Protein AF-A0A3A8VZI4-F1 (afdb_monomer_lite)

Radius of gyration: 22.26 Å; chains: 1; bounding box: 67×58×59 Å

pLDDT: mean 72.19, std 26.65, range [23.92, 98.44]

Sequence (299 aa):
MAVMSFDELNTLSTADDRKKAGRKKIPIHNYFEDMRISEENKEKRVRLANLLLADMLFFFALSKRIPDKKYLAETLERRYIESVKSITEPDKKMQWYIKKVSRNIVDATQNHHQDNYYTSIDRATSVAENEANTILNSDEYSAAVKNGCTKKKWVSYQDERVRIDHADVDGTVLAINQPFYVGKYMMMYPKDDSLGAGLEEIVNCRCSVEYLHEAIENPKRNENSEVQEETGKDEIGFVDVTEEYLAQADGKQGSVIELQEYEFGGNVYKVDDVHVKQRHDDRELEIAALLKNKLGVDV

Foldseek 3Di:
DDADDLLRCVLVQAPDVVPNPDDDDDPQLRLLVLFPDDPLLSVQLSQQLVQQLVLLLLLLLVVVPDVPLVVSLVSSLVSNCLSVVLRDHADPVRSVVSSVVSSVLSCQLNVPVVDPCSNDSVVSSQCSNLSSQQRSLVVVLVVLVVVQQQKKFKAASPDPSQDPLSVVRHRPMDTQPAFGCRPPFTASWALRCPRPDGSNRRRSGSIHMDTHHDDPDDDDDDDDDDDDDDDDDDDDDDDDPPPPVVVPPPDDDDDDDDWDWDDDPNDIDTDDDSDDDDDDDPVSVVSQVVVCVVVVHHD

Structure (mmCIF, N/CA/C/O backbone):
data_AF-A0A3A8VZI4-F1
#
_entry.id   AF-A0A3A8VZI4-F1
#
loop_
_atom_site.group_PDB
_atom_site.id
_atom_site.type_symbol
_atom_site.label_atom_id
_atom_site.label_alt_id
_atom_site.label_comp_id
_atom_site.label_asym_id
_atom_site.label_entity_id
_atom_site.label_seq_id
_atom_site.pdbx_PDB_ins_code
_atom_site.Cartn_x
_atom_site.Cartn_y
_atom_site.Cartn_z
_atom_site.occupancy
_atom_site.B_iso_or_equiv
_atom_site.auth_seq_id
_atom_site.auth_comp_id
_atom_site.auth_asym_id
_atom_site.auth_atom_id
_atom_site.pdbx_PDB_model_num
ATOM 1 N N . MET A 1 1 ? 7.056 -25.055 3.553 1.00 36.78 1 MET A N 1
ATOM 2 C CA . MET A 1 1 ? 6.547 -24.493 2.282 1.00 36.78 1 MET A CA 1
ATOM 3 C C . MET A 1 1 ? 7.404 -23.288 1.932 1.00 36.78 1 MET A C 1
ATOM 5 O O . MET A 1 1 ? 7.951 -22.696 2.857 1.00 36.78 1 MET A O 1
ATOM 9 N N . ALA A 1 2 ? 7.570 -22.961 0.651 1.00 43.66 2 ALA A N 1
ATOM 10 C CA . ALA A 1 2 ? 8.163 -21.680 0.266 1.00 43.66 2 ALA A CA 1
ATOM 11 C C . ALA A 1 2 ? 7.151 -20.554 0.537 1.00 43.66 2 ALA A C 1
ATOM 13 O O . ALA A 1 2 ? 5.950 -20.776 0.388 1.00 43.66 2 ALA A O 1
ATOM 14 N N . VAL A 1 3 ? 7.625 -19.378 0.950 1.00 54.91 3 VAL A N 1
ATOM 15 C CA . VAL A 1 3 ? 6.790 -18.169 1.017 1.00 54.91 3 VAL A CA 1
ATOM 16 C C . VAL A 1 3 ? 6.740 -17.578 -0.386 1.00 54.91 3 VAL A C 1
ATOM 18 O O . VAL A 1 3 ? 7.789 -17.386 -0.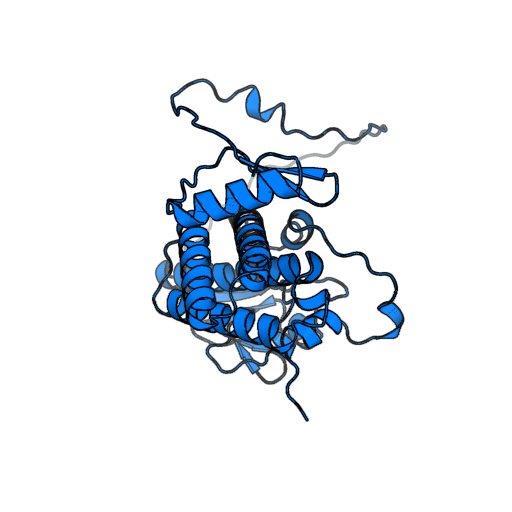998 1.00 54.91 3 VAL A O 1
ATOM 21 N N . MET A 1 4 ? 5.536 -17.329 -0.893 1.00 70.06 4 MET A N 1
ATOM 22 C CA . MET A 1 4 ? 5.332 -16.812 -2.247 1.00 70.06 4 MET A CA 1
ATOM 23 C C . MET A 1 4 ? 5.587 -15.302 -2.288 1.00 70.06 4 MET A C 1
ATOM 25 O O . MET A 1 4 ? 5.272 -14.580 -1.339 1.00 70.06 4 MET A O 1
ATOM 29 N N . SER A 1 5 ? 6.169 -14.820 -3.381 1.00 81.19 5 SER A N 1
ATOM 30 C CA . SER A 1 5 ? 6.422 -13.396 -3.599 1.00 81.19 5 SER A CA 1
ATOM 31 C C . SER A 1 5 ? 5.141 -12.613 -3.910 1.00 81.19 5 SER A C 1
ATOM 33 O O . SER A 1 5 ? 4.110 -13.174 -4.276 1.00 81.19 5 SER A O 1
ATOM 35 N N . PHE A 1 6 ? 5.222 -11.283 -3.807 1.00 84.62 6 PHE A N 1
ATOM 36 C CA . PHE A 1 6 ? 4.153 -10.357 -4.202 1.00 84.62 6 PHE A CA 1
ATOM 37 C C . PHE A 1 6 ? 3.668 -10.599 -5.644 1.00 84.62 6 PHE A C 1
ATOM 39 O O . PHE A 1 6 ? 2.467 -10.633 -5.902 1.00 84.62 6 PHE A O 1
ATOM 46 N N . ASP A 1 7 ? 4.601 -10.816 -6.573 1.00 83.12 7 ASP A N 1
ATOM 47 C CA . ASP A 1 7 ? 4.319 -11.009 -7.998 1.00 83.12 7 ASP A CA 1
ATOM 48 C C . ASP A 1 7 ? 3.712 -12.393 -8.300 1.00 83.12 7 ASP A C 1
ATOM 50 O O . ASP A 1 7 ? 2.767 -12.506 -9.087 1.00 83.12 7 ASP A O 1
ATOM 54 N N . GLU A 1 8 ? 4.158 -13.445 -7.606 1.00 80.50 8 GLU A N 1
ATOM 55 C CA . GLU A 1 8 ? 3.492 -14.755 -7.644 1.00 80.50 8 GLU A CA 1
ATOM 56 C C . GLU A 1 8 ? 2.071 -14.666 -7.074 1.00 80.50 8 GLU A C 1
ATOM 58 O O . GLU A 1 8 ? 1.123 -15.103 -7.717 1.00 80.50 8 GLU A O 1
ATOM 63 N N . LEU A 1 9 ? 1.881 -14.039 -5.909 1.00 77.44 9 LEU A N 1
ATOM 64 C CA . LEU A 1 9 ? 0.561 -13.906 -5.284 1.00 77.44 9 LEU A CA 1
ATOM 65 C C . LEU A 1 9 ? -0.408 -13.067 -6.128 1.00 77.44 9 LEU A C 1
ATOM 67 O O . LEU A 1 9 ? -1.581 -13.422 -6.226 1.00 77.44 9 LEU A O 1
ATOM 71 N N . ASN A 1 10 ? 0.067 -12.022 -6.811 1.00 72.19 10 ASN A N 1
ATOM 72 C CA . ASN A 1 10 ? -0.741 -11.281 -7.783 1.00 72.19 10 ASN A CA 1
ATOM 73 C C . ASN A 1 10 ? -1.174 -12.154 -8.963 1.00 72.19 10 ASN A C 1
ATOM 75 O O . ASN A 1 10 ? -2.346 -12.155 -9.337 1.00 72.19 10 ASN A O 1
ATOM 79 N N . THR A 1 11 ? -0.255 -12.945 -9.518 1.00 64.31 11 THR A N 1
ATOM 80 C CA . THR A 1 11 ? -0.555 -13.862 -10.628 1.00 64.31 11 THR A CA 1
ATOM 81 C C . THR A 1 11 ? -1.282 -15.147 -10.196 1.00 64.31 11 THR A C 1
ATOM 83 O O . THR A 1 11 ? -1.660 -15.945 -11.058 1.00 64.31 11 THR A O 1
ATOM 86 N N . LEU A 1 12 ? -1.541 -15.346 -8.897 1.00 51.78 12 LEU A N 1
ATOM 87 C CA . LEU A 1 12 ? -2.218 -16.513 -8.299 1.00 51.78 12 LEU A CA 1
ATOM 88 C C . LEU A 1 12 ? -3.439 -16.143 -7.428 1.00 51.78 12 LEU A C 1
ATOM 90 O O . LEU A 1 12 ? -3.941 -16.973 -6.675 1.00 51.78 12 LEU A O 1
ATOM 94 N N . SER A 1 13 ? -3.940 -14.909 -7.523 1.00 42.78 13 SER A N 1
ATOM 95 C CA . SER A 1 13 ? -4.939 -14.337 -6.606 1.00 42.78 13 SER A CA 1
ATOM 96 C C . SER A 1 13 ? -6.386 -14.861 -6.779 1.00 42.78 13 SER A C 1
ATOM 98 O O . SER A 1 13 ? -7.300 -14.078 -7.039 1.00 42.78 13 SER A O 1
ATOM 100 N N . THR A 1 14 ? -6.629 -16.170 -6.647 1.00 42.22 14 THR A N 1
ATOM 101 C CA . THR A 1 14 ? -7.884 -16.791 -6.140 1.00 42.22 14 THR A CA 1
ATOM 102 C C . THR A 1 14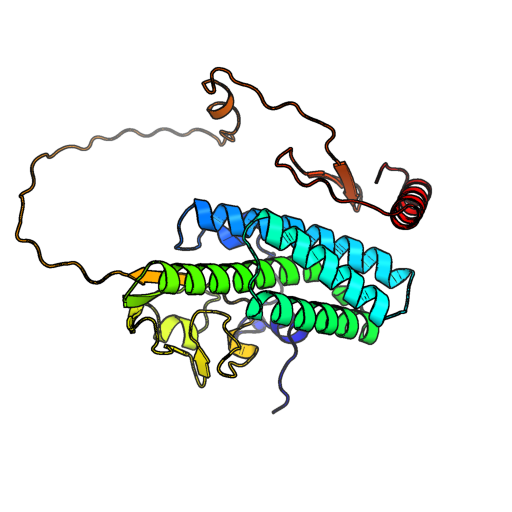 ? -7.715 -18.312 -5.997 1.00 42.22 14 THR A C 1
ATOM 104 O O . THR A 1 14 ? -7.006 -18.933 -6.780 1.00 42.22 14 THR A O 1
ATOM 107 N N . ALA A 1 15 ? -8.410 -18.935 -5.039 1.00 39.81 15 ALA A N 1
ATOM 108 C CA . ALA A 1 15 ? -8.248 -20.352 -4.667 1.00 39.81 15 ALA A CA 1
ATOM 109 C C . ALA A 1 15 ? -8.834 -21.399 -5.658 1.00 39.81 15 ALA A C 1
ATOM 111 O O . ALA A 1 15 ? -9.152 -22.517 -5.259 1.00 39.81 15 ALA A O 1
ATOM 112 N N . ASP A 1 16 ? -9.010 -21.051 -6.937 1.00 38.84 16 ASP A N 1
ATOM 113 C CA . ASP A 1 16 ? -9.533 -21.944 -7.985 1.00 38.84 16 ASP A CA 1
ATOM 114 C C . ASP A 1 16 ? -8.913 -21.597 -9.351 1.00 38.84 16 ASP A C 1
ATOM 116 O O . ASP A 1 16 ? -9.449 -20.787 -10.118 1.00 38.84 16 ASP A O 1
ATOM 120 N N . ASP A 1 17 ? -7.779 -22.235 -9.670 1.00 41.78 17 ASP A N 1
ATOM 121 C CA . ASP A 1 17 ? -7.021 -22.045 -10.920 1.00 41.78 17 ASP A CA 1
ATOM 122 C C . ASP A 1 17 ? -7.876 -22.178 -12.192 1.00 41.78 17 ASP A C 1
ATOM 124 O O . ASP A 1 17 ? -7.548 -21.611 -13.238 1.00 41.78 17 ASP A O 1
ATOM 128 N N . ARG A 1 18 ? -9.004 -22.898 -12.126 1.00 40.91 18 ARG A N 1
ATOM 129 C CA . ARG A 1 18 ? -9.881 -23.157 -13.278 1.00 40.91 18 ARG A CA 1
ATOM 130 C C . ARG A 1 18 ? -10.607 -21.902 -13.766 1.00 40.91 18 ARG A C 1
ATOM 132 O O . ARG A 1 18 ? -11.034 -21.869 -14.916 1.00 40.91 18 ARG A O 1
ATOM 139 N N . LYS A 1 19 ? -10.716 -20.860 -12.932 1.00 44.97 19 LYS A N 1
ATOM 140 C CA . LYS A 1 19 ? -11.341 -19.566 -13.278 1.00 44.97 19 LYS A CA 1
ATOM 141 C C . LYS A 1 19 ? -10.336 -18.495 -13.732 1.00 44.97 19 LYS A C 1
ATOM 143 O O . LYS A 1 19 ? -10.726 -17.353 -13.974 1.00 44.97 19 LYS A O 1
ATOM 148 N N . LYS A 1 20 ? -9.048 -18.840 -13.850 1.00 49.81 20 LYS A N 1
ATOM 149 C CA . LYS A 1 20 ? -7.954 -17.903 -14.159 1.00 49.81 20 LYS A CA 1
ATOM 150 C C . LYS A 1 20 ? -8.003 -17.349 -15.588 1.00 49.81 20 LYS A C 1
ATOM 152 O O . LYS A 1 20 ? -7.778 -16.161 -15.802 1.00 49.81 20 LYS A O 1
ATOM 157 N N . ALA A 1 21 ? -8.319 -18.193 -16.568 1.00 36.88 21 ALA A N 1
ATOM 158 C CA . ALA A 1 21 ? -8.242 -17.867 -17.994 1.00 36.88 21 ALA A CA 1
ATOM 159 C C . ALA A 1 21 ? -9.470 -17.083 -18.511 1.00 36.88 21 ALA A C 1
ATOM 161 O O . ALA A 1 21 ? -10.207 -17.571 -19.364 1.00 36.88 21 ALA A O 1
ATOM 162 N N . GLY A 1 22 ? -9.701 -15.865 -18.003 1.00 40.81 22 GLY A N 1
ATOM 163 C CA . GLY A 1 22 ? -10.724 -14.977 -18.577 1.00 40.81 22 GLY A CA 1
ATOM 164 C C . GLY A 1 22 ? -11.206 -13.796 -17.729 1.00 40.81 22 GLY A C 1
ATOM 165 O O . GLY A 1 22 ? -11.844 -12.899 -18.282 1.00 40.81 22 GLY A O 1
ATOM 166 N N . ARG A 1 23 ? -10.919 -13.739 -16.419 1.00 52.59 23 ARG A N 1
ATOM 167 C CA . ARG A 1 23 ? -11.288 -12.562 -15.610 1.00 52.59 23 ARG A CA 1
ATOM 168 C C . ARG A 1 23 ? -10.467 -11.346 -16.053 1.00 52.59 23 ARG A C 1
ATOM 170 O O . ARG A 1 23 ? -9.275 -11.265 -15.771 1.00 52.59 23 ARG A O 1
ATOM 177 N N . LYS A 1 24 ? -11.122 -10.395 -16.727 1.00 57.12 24 LYS A N 1
ATOM 178 C CA . LYS A 1 24 ? -10.544 -9.080 -17.033 1.00 57.12 24 LYS A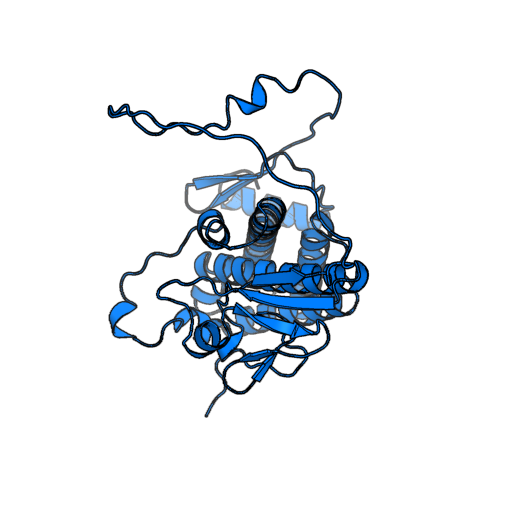 CA 1
ATOM 179 C C . LYS A 1 24 ? -10.113 -8.380 -15.742 1.00 57.12 24 LYS A C 1
ATOM 181 O O . LYS A 1 24 ? -10.746 -8.522 -14.690 1.00 57.12 24 LYS A O 1
ATOM 186 N N . LYS A 1 25 ? -9.049 -7.592 -15.855 1.00 66.31 25 LYS A N 1
ATOM 187 C CA . LYS A 1 25 ? -8.606 -6.680 -14.808 1.00 66.31 25 LYS A CA 1
ATOM 188 C C . LYS A 1 25 ? -9.647 -5.586 -14.558 1.00 66.31 25 LYS A C 1
ATOM 190 O O . LYS A 1 25 ? -10.358 -5.184 -15.477 1.00 66.31 25 LYS A O 1
ATOM 195 N N . ILE A 1 26 ? -9.736 -5.143 -13.308 1.00 66.88 26 ILE A N 1
ATOM 196 C CA . ILE A 1 26 ? -10.604 -4.040 -12.891 1.00 66.88 26 ILE A CA 1
ATOM 197 C C . ILE A 1 26 ? -9.836 -2.723 -13.139 1.00 66.88 26 ILE A C 1
ATOM 199 O O . ILE A 1 26 ? -8.661 -2.670 -12.786 1.00 66.88 26 ILE A O 1
ATOM 203 N N . PRO A 1 27 ? -10.431 -1.682 -13.753 1.00 73.19 27 PRO A N 1
ATOM 204 C CA . PRO A 1 27 ? -9.821 -0.348 -13.816 1.00 73.19 27 PRO A CA 1
ATOM 205 C C . PRO A 1 27 ? -9.602 0.251 -12.417 1.00 73.19 27 PRO A C 1
ATOM 207 O O . PRO A 1 27 ? -10.415 -0.002 -11.533 1.00 73.19 27 PRO A O 1
ATOM 210 N N . ILE A 1 28 ? -8.577 1.100 -12.230 1.00 73.62 28 ILE A N 1
ATOM 211 C CA . ILE A 1 28 ? -8.250 1.727 -10.926 1.00 73.62 28 ILE A CA 1
ATOM 212 C C . ILE A 1 28 ? -9.487 2.325 -10.242 1.00 73.62 28 ILE A C 1
ATOM 214 O O . ILE A 1 28 ? -9.703 2.074 -9.062 1.00 73.62 28 ILE A O 1
ATOM 218 N N . HIS A 1 29 ? -10.314 3.069 -10.983 1.00 72.12 29 HIS A N 1
ATOM 219 C CA . HIS A 1 29 ? -11.560 3.650 -10.475 1.00 72.12 29 HIS A CA 1
ATOM 220 C C . HIS A 1 29 ? -12.447 2.579 -9.816 1.00 72.12 29 HIS A C 1
ATOM 222 O O . HIS A 1 29 ? -12.670 2.583 -8.609 1.00 72.12 29 HIS A O 1
ATOM 228 N N . ASN A 1 30 ? -12.857 1.579 -10.596 1.00 71.81 30 ASN A N 1
ATOM 229 C CA . ASN A 1 30 ? -13.734 0.489 -10.172 1.00 71.81 30 ASN A CA 1
ATOM 230 C C . ASN A 1 30 ? -13.096 -0.452 -9.126 1.00 71.81 30 ASN A C 1
ATOM 232 O O . ASN A 1 30 ? -13.807 -1.243 -8.520 1.00 71.81 30 ASN A O 1
ATOM 236 N N . TYR A 1 31 ? -11.775 -0.415 -8.919 1.00 80.88 31 TYR A N 1
ATOM 237 C CA . TYR A 1 31 ? -11.107 -1.157 -7.840 1.00 80.88 31 TYR A CA 1
ATOM 238 C C . TYR A 1 31 ? -11.369 -0.516 -6.464 1.00 80.88 31 TYR A C 1
ATOM 240 O O . TYR A 1 31 ? -11.382 -1.220 -5.451 1.00 80.88 31 TYR A O 1
ATOM 248 N N . PHE A 1 32 ? -11.585 0.804 -6.435 1.00 84.50 32 PHE A N 1
ATOM 249 C CA . PHE A 1 32 ? -11.865 1.583 -5.227 1.00 84.50 32 PHE A CA 1
ATOM 250 C C . PHE A 1 32 ? -13.342 1.984 -5.082 1.00 84.50 32 PHE A C 1
ATOM 252 O O . PHE A 1 32 ? -13.776 2.215 -3.958 1.00 84.50 32 PHE A O 1
ATOM 259 N N . GLU A 1 33 ? -14.114 2.020 -6.172 1.00 79.25 33 GLU A N 1
ATOM 260 C CA . GLU A 1 33 ? -15.515 2.466 -6.181 1.00 79.25 33 GLU A CA 1
ATOM 261 C C . GLU A 1 33 ? -16.413 1.701 -5.195 1.00 79.25 33 GLU A C 1
ATOM 263 O O . GLU A 1 33 ? -17.060 2.314 -4.349 1.00 79.25 33 GLU A O 1
ATOM 268 N N . ASP A 1 34 ? -16.403 0.362 -5.222 1.00 81.69 34 ASP A N 1
ATOM 269 C CA . ASP A 1 34 ? -17.247 -0.434 -4.314 1.00 81.69 34 ASP A CA 1
ATOM 270 C C . ASP A 1 34 ? -16.702 -0.496 -2.866 1.00 81.69 34 ASP A C 1
ATOM 272 O O . ASP A 1 34 ? -17.263 -1.202 -2.018 1.00 81.69 34 ASP A O 1
ATOM 276 N N . MET A 1 35 ? -15.584 0.179 -2.548 1.00 89.56 35 MET A N 1
ATOM 277 C CA . MET A 1 35 ? -15.037 0.144 -1.191 1.00 89.56 35 MET A CA 1
ATOM 278 C C . MET A 1 35 ? -15.955 0.869 -0.208 1.00 89.56 35 MET A C 1
ATOM 280 O O . MET A 1 35 ? -16.317 2.030 -0.376 1.00 89.56 35 MET A O 1
ATOM 284 N N . ARG A 1 36 ? -16.250 0.186 0.900 1.00 90.19 36 ARG A N 1
ATOM 285 C CA . ARG A 1 36 ? -17.026 0.722 2.023 1.00 90.19 36 ARG A CA 1
ATOM 286 C C . ARG A 1 36 ? -16.137 1.613 2.895 1.00 90.19 36 ARG A C 1
ATOM 288 O O . ARG A 1 36 ? -15.610 1.184 3.923 1.00 90.19 36 ARG A O 1
ATOM 295 N N . ILE A 1 37 ? -15.934 2.829 2.403 1.00 91.12 37 ILE A N 1
ATOM 296 C CA . ILE A 1 37 ? -15.206 3.966 2.987 1.00 91.12 37 ILE A CA 1
ATOM 297 C C . ILE A 1 37 ? -15.933 5.263 2.581 1.00 91.12 37 ILE A C 1
ATOM 299 O O . ILE A 1 37 ? -16.905 5.207 1.832 1.00 91.12 37 ILE A O 1
ATOM 303 N N . SER A 1 38 ? -15.494 6.428 3.063 1.00 88.19 38 SER A N 1
ATOM 304 C CA . SER A 1 38 ? -16.007 7.713 2.566 1.00 88.19 38 SER A CA 1
ATOM 305 C C . SER A 1 38 ? -15.552 7.991 1.129 1.00 88.19 38 SER A C 1
ATOM 307 O O . SER A 1 38 ? -14.453 7.592 0.740 1.00 88.19 38 SER A O 1
ATOM 309 N N . GLU A 1 39 ? -16.354 8.746 0.373 1.00 84.00 39 GLU A N 1
ATOM 310 C CA . GLU A 1 39 ? -16.014 9.192 -0.990 1.00 84.00 39 GLU A CA 1
ATOM 311 C C . GLU A 1 39 ? -14.671 9.943 -1.025 1.00 84.00 39 GLU A C 1
ATOM 313 O O . GLU A 1 39 ? -13.797 9.597 -1.812 1.00 84.00 39 GLU A O 1
ATOM 318 N N . GLU A 1 40 ? -14.430 10.848 -0.067 1.00 84.31 40 GLU A N 1
ATOM 319 C CA . GLU A 1 40 ? -13.134 11.525 0.126 1.00 84.31 40 GLU A CA 1
ATOM 320 C C . GLU A 1 40 ? -11.965 10.525 0.222 1.00 84.31 40 GLU A C 1
ATOM 322 O O . GLU A 1 40 ? -10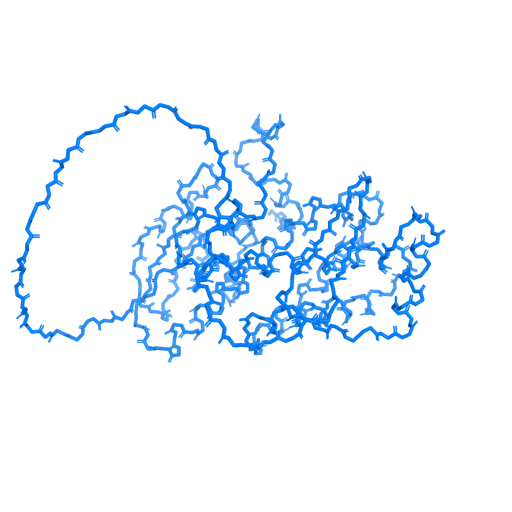.886 10.746 -0.331 1.00 84.31 40 GLU A O 1
ATOM 327 N N . ASN A 1 41 ? -12.157 9.395 0.911 1.00 86.44 41 ASN A N 1
ATOM 328 C CA . ASN A 1 41 ? -11.121 8.376 0.991 1.00 86.44 41 ASN A CA 1
ATOM 329 C C . ASN A 1 41 ? -11.019 7.576 -0.314 1.00 86.44 41 ASN A C 1
ATOM 331 O O . ASN A 1 41 ? -9.884 7.320 -0.709 1.00 86.44 41 ASN A O 1
ATOM 335 N N . LYS A 1 42 ? -12.121 7.252 -1.021 1.00 85.50 42 LYS A N 1
ATOM 336 C CA . LYS A 1 42 ? -12.076 6.647 -2.375 1.00 85.50 42 LYS A CA 1
ATOM 337 C C . LYS A 1 42 ? -11.264 7.513 -3.343 1.00 85.50 42 LYS A C 1
ATOM 339 O O . LYS A 1 42 ? -10.316 7.013 -3.951 1.00 85.50 42 LYS A O 1
ATOM 344 N N . GLU A 1 43 ? -11.581 8.807 -3.426 1.00 82.81 43 GLU A N 1
ATOM 345 C CA . GLU A 1 43 ? -10.898 9.807 -4.258 1.00 82.81 43 GLU A CA 1
ATOM 346 C C . GLU A 1 43 ? -9.388 9.814 -3.994 1.00 82.81 43 GLU A C 1
ATOM 348 O O . GLU A 1 43 ? -8.586 9.718 -4.929 1.00 82.81 43 GLU A O 1
ATOM 353 N N . LYS A 1 44 ? -8.978 9.836 -2.715 1.00 86.38 44 LYS A N 1
ATOM 354 C CA . LYS A 1 44 ? -7.563 9.730 -2.324 1.00 86.38 44 LYS A CA 1
ATOM 355 C C . LYS A 1 44 ? -6.914 8.445 -2.839 1.00 86.38 44 LYS A C 1
ATOM 357 O O . LYS A 1 44 ? -5.770 8.510 -3.289 1.00 86.38 44 LYS A O 1
ATOM 362 N N . ARG A 1 45 ? -7.602 7.292 -2.807 1.00 91.06 45 ARG A N 1
ATOM 363 C CA . ARG A 1 45 ? -7.038 6.017 -3.305 1.00 91.06 45 ARG A CA 1
ATOM 364 C C . ARG A 1 45 ? -6.884 6.026 -4.819 1.00 91.06 45 ARG A C 1
ATOM 366 O O . ARG A 1 45 ? -5.823 5.647 -5.306 1.00 91.06 45 ARG A O 1
ATOM 373 N N . VAL A 1 46 ? -7.894 6.505 -5.548 1.00 82.81 46 VAL A N 1
ATOM 374 C CA . VAL A 1 46 ? -7.861 6.640 -7.014 1.00 82.81 46 VAL A CA 1
ATOM 375 C C . VAL A 1 46 ? -6.742 7.596 -7.441 1.00 82.81 46 VAL A C 1
ATOM 377 O O . VAL A 1 46 ? -5.912 7.233 -8.276 1.00 82.81 46 VAL A O 1
ATOM 380 N N . ARG A 1 47 ? -6.649 8.782 -6.822 1.00 81.62 47 ARG A N 1
ATOM 381 C CA . ARG A 1 47 ? -5.601 9.775 -7.116 1.00 81.62 47 ARG A CA 1
ATOM 382 C C . ARG A 1 47 ? -4.205 9.241 -6.785 1.00 81.62 47 ARG A C 1
ATOM 384 O O . ARG A 1 47 ? -3.312 9.339 -7.624 1.00 81.62 47 ARG A O 1
ATOM 391 N N . LEU A 1 48 ? -4.019 8.616 -5.617 1.00 89.75 48 LEU A N 1
ATOM 392 C CA . LEU A 1 48 ? -2.736 8.019 -5.236 1.00 89.75 48 LEU A CA 1
ATOM 393 C C . LEU A 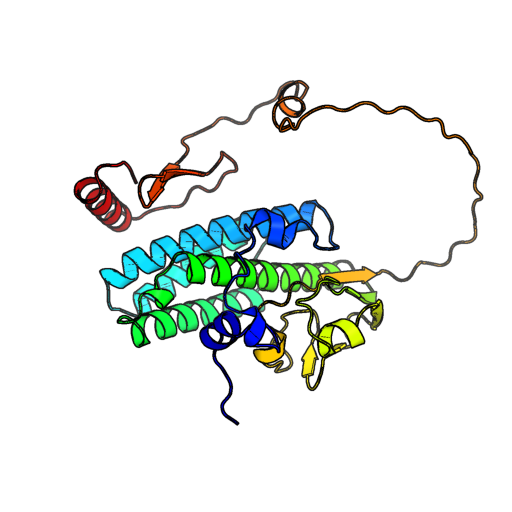1 48 ? -2.348 6.856 -6.162 1.00 89.75 48 LEU A C 1
ATOM 395 O O . LEU A 1 48 ? -1.207 6.796 -6.606 1.00 89.75 48 LEU A O 1
ATOM 399 N N . ALA A 1 49 ? -3.277 5.966 -6.517 1.00 86.81 49 ALA A N 1
ATOM 400 C CA . ALA A 1 49 ? -3.001 4.863 -7.437 1.00 86.81 49 ALA A CA 1
ATOM 401 C C . ALA A 1 49 ? -2.633 5.356 -8.848 1.00 86.81 49 ALA A C 1
ATOM 403 O O . ALA A 1 49 ? -1.719 4.811 -9.459 1.00 86.81 49 ALA A O 1
ATOM 404 N N . ASN A 1 50 ? -3.264 6.418 -9.354 1.00 80.88 50 ASN A N 1
ATOM 405 C CA . ASN A 1 50 ? -2.886 7.004 -10.644 1.00 80.88 50 ASN A CA 1
ATOM 406 C C . ASN A 1 50 ? -1.475 7.631 -10.608 1.00 80.88 50 ASN A C 1
ATOM 408 O O . ASN A 1 50 ? -0.686 7.415 -11.530 1.00 80.88 50 ASN A O 1
ATOM 412 N N . LEU A 1 51 ? -1.111 8.326 -9.523 1.00 84.00 51 LEU A N 1
ATOM 413 C CA . LEU A 1 51 ? 0.245 8.862 -9.328 1.00 84.00 51 LEU A CA 1
ATOM 414 C C . LEU A 1 51 ? 1.298 7.741 -9.224 1.00 84.00 51 LEU A C 1
ATOM 416 O O . LEU A 1 51 ? 2.327 7.784 -9.899 1.00 84.00 51 LEU A O 1
ATOM 420 N N . LEU A 1 52 ? 1.021 6.693 -8.440 1.00 90.69 52 LEU A N 1
ATOM 421 C CA . LEU A 1 52 ? 1.923 5.546 -8.291 1.00 90.69 52 LEU A CA 1
ATOM 422 C C . LEU A 1 52 ? 2.027 4.706 -9.573 1.00 90.69 52 LEU A C 1
ATOM 424 O O . LEU A 1 52 ? 3.092 4.156 -9.849 1.00 90.69 52 LEU A O 1
ATOM 428 N N . LEU A 1 53 ? 0.975 4.641 -10.395 1.00 86.44 53 LEU A N 1
ATOM 429 C CA . LEU A 1 53 ? 1.035 4.040 -11.729 1.00 86.44 53 LEU A CA 1
ATOM 430 C C . LEU A 1 53 ? 2.016 4.808 -12.628 1.00 86.44 53 LEU A C 1
ATOM 432 O O . LEU A 1 53 ? 2.874 4.184 -13.255 1.00 86.44 53 LEU A O 1
ATOM 436 N N . ALA A 1 54 ? 1.944 6.142 -12.654 1.00 77.56 54 ALA A N 1
ATOM 437 C CA . ALA A 1 54 ? 2.882 6.972 -13.411 1.00 77.56 54 ALA A CA 1
ATOM 438 C C . ALA A 1 54 ? 4.334 6.796 -12.918 1.00 77.56 54 ALA A C 1
ATOM 440 O O . ALA A 1 54 ? 5.241 6.588 -13.727 1.00 77.56 54 ALA A O 1
ATOM 441 N N . ASP A 1 55 ? 4.554 6.778 -11.599 1.00 86.06 55 ASP A N 1
ATOM 442 C CA . ASP A 1 55 ? 5.872 6.528 -10.997 1.00 86.06 55 ASP A CA 1
ATOM 443 C C . ASP A 1 55 ? 6.437 5.146 -11.354 1.00 86.06 55 ASP A C 1
ATOM 445 O O . ASP A 1 55 ? 7.628 5.019 -11.655 1.00 86.06 55 ASP A O 1
ATOM 449 N N . MET A 1 56 ? 5.587 4.116 -11.380 1.00 90.12 56 MET A N 1
ATOM 450 C CA . MET A 1 56 ? 5.959 2.757 -11.776 1.00 90.12 56 MET A CA 1
ATOM 451 C C . MET A 1 56 ? 6.313 2.650 -13.264 1.00 90.12 56 MET A C 1
ATOM 453 O O . MET A 1 56 ? 7.294 1.989 -13.611 1.00 90.12 56 MET A O 1
ATOM 457 N N . LEU A 1 57 ? 5.568 3.320 -14.148 1.00 82.75 57 LEU A N 1
ATOM 458 C CA . LEU A 1 57 ? 5.859 3.345 -15.587 1.00 82.75 57 LEU A CA 1
ATOM 459 C C . LEU A 1 57 ? 7.145 4.129 -15.895 1.00 82.75 57 LEU A C 1
ATOM 461 O O . LEU A 1 57 ? 7.985 3.647 -16.660 1.00 82.75 57 LEU A O 1
ATOM 465 N N . PHE A 1 58 ? 7.359 5.274 -15.236 1.00 84.12 58 PHE A N 1
ATOM 466 C CA . PHE A 1 58 ? 8.621 6.019 -15.292 1.00 84.12 58 PHE A CA 1
ATOM 467 C C . PHE A 1 58 ? 9.799 5.154 -14.821 1.00 84.12 58 PHE A C 1
ATOM 469 O O . PHE A 1 58 ? 10.812 5.041 -15.517 1.00 84.12 58 PHE A O 1
ATOM 476 N N . PHE A 1 59 ? 9.652 4.472 -13.680 1.00 90.25 59 PHE A N 1
ATOM 477 C CA . PHE A 1 59 ? 10.658 3.542 -13.172 1.00 90.25 59 PHE A CA 1
ATOM 478 C C . PHE A 1 59 ? 10.968 2.419 -14.179 1.00 90.25 59 PHE A C 1
ATOM 480 O O . PHE A 1 59 ? 12.142 2.166 -14.450 1.00 90.25 59 PHE A O 1
ATOM 487 N N . PHE A 1 60 ? 9.960 1.793 -14.797 1.00 87.38 60 PHE A N 1
ATOM 488 C CA . PHE A 1 60 ? 10.160 0.750 -15.812 1.00 87.38 60 PHE A CA 1
ATOM 489 C C . PHE A 1 60 ? 10.841 1.256 -17.096 1.00 87.38 60 PHE A C 1
ATOM 491 O O . PHE A 1 60 ? 11.569 0.497 -17.744 1.00 87.38 60 PHE A O 1
ATOM 498 N N . ALA A 1 61 ? 10.640 2.520 -17.480 1.00 84.62 61 ALA A N 1
ATOM 499 C CA . ALA A 1 61 ? 11.368 3.144 -18.586 1.00 84.62 61 ALA A CA 1
ATOM 500 C C . ALA A 1 61 ? 12.839 3.422 -18.216 1.00 84.62 61 ALA A C 1
ATOM 502 O O . ALA A 1 61 ? 13.747 3.156 -19.010 1.00 84.62 61 ALA A O 1
ATOM 503 N N . LEU A 1 62 ? 13.082 3.895 -16.990 1.00 84.62 62 LEU A N 1
ATOM 504 C CA . LEU A 1 62 ? 14.408 4.196 -16.447 1.00 84.62 62 LEU A CA 1
ATOM 505 C C . LEU A 1 62 ? 15.251 2.925 -16.239 1.00 84.62 62 LEU A C 1
ATOM 507 O O . LEU A 1 62 ? 16.418 2.873 -16.632 1.00 84.62 62 LEU A O 1
ATOM 511 N N . SER A 1 63 ? 14.650 1.860 -15.700 1.00 86.62 63 SER A N 1
ATOM 512 C CA . SER A 1 63 ? 15.315 0.590 -15.377 1.00 86.62 63 SER A CA 1
ATOM 513 C C . SER A 1 63 ? 15.754 -0.217 -16.604 1.00 86.62 63 SER A C 1
ATOM 515 O O . SER A 1 63 ? 16.557 -1.139 -16.476 1.00 86.62 63 SER A O 1
ATOM 517 N N . LYS A 1 64 ? 15.238 0.123 -17.794 1.00 84.00 64 LYS A N 1
ATOM 518 C CA . LYS A 1 64 ? 15.682 -0.406 -19.098 1.00 84.00 64 LYS A CA 1
ATOM 519 C C . LYS A 1 64 ? 16.919 0.319 -19.648 1.00 84.00 64 LYS A C 1
ATOM 521 O O . LYS A 1 64 ? 17.509 -0.146 -20.619 1.00 84.00 64 LYS A O 1
ATOM 526 N N . ARG A 1 65 ? 17.303 1.456 -19.052 1.00 84.12 65 ARG A N 1
ATOM 527 C CA . ARG A 1 65 ? 18.459 2.286 -19.445 1.00 84.12 65 ARG A CA 1
ATOM 528 C C . ARG A 1 65 ? 19.575 2.294 -18.394 1.00 84.12 65 ARG A C 1
ATOM 530 O O . ARG A 1 65 ? 20.735 2.462 -18.755 1.00 84.12 65 ARG A O 1
ATOM 537 N N . ILE A 1 66 ? 19.239 2.130 -17.112 1.00 81.75 66 ILE A N 1
ATOM 538 C CA . ILE A 1 66 ? 20.168 2.253 -15.980 1.00 81.75 66 ILE A CA 1
ATOM 539 C C . ILE A 1 66 ? 20.099 0.982 -15.111 1.00 81.75 66 ILE A C 1
ATOM 541 O O . ILE A 1 66 ? 19.041 0.721 -14.546 1.00 81.75 66 ILE A O 1
ATOM 545 N N . PRO A 1 67 ? 21.197 0.211 -14.960 1.00 84.06 67 PRO A N 1
ATOM 546 C CA . PRO A 1 67 ? 21.235 -1.006 -14.135 1.00 84.06 67 PRO A CA 1
ATOM 547 C C . PRO A 1 67 ? 21.601 -0.754 -12.657 1.00 84.06 67 PRO A C 1
ATOM 549 O O . PRO A 1 67 ? 21.693 -1.695 -11.869 1.00 84.06 67 PRO A O 1
ATOM 552 N N . ASP A 1 68 ? 21.855 0.498 -12.258 1.00 92.56 68 ASP A N 1
ATOM 553 C CA . ASP A 1 68 ? 22.180 0.847 -10.870 1.00 92.56 68 ASP A CA 1
ATOM 554 C C . ASP A 1 68 ? 20.936 0.726 -9.972 1.00 92.56 68 ASP A C 1
ATOM 556 O O . ASP A 1 68 ? 20.136 1.655 -9.835 1.00 92.56 68 ASP A O 1
ATOM 560 N N . LYS A 1 69 ? 20.804 -0.435 -9.321 1.00 94.69 69 LYS A N 1
ATOM 561 C CA . LYS A 1 69 ? 19.749 -0.732 -8.340 1.00 94.69 69 LYS A CA 1
ATOM 562 C C . LYS A 1 69 ? 19.638 0.307 -7.222 1.00 94.69 69 LYS A C 1
ATOM 564 O O . LYS A 1 69 ? 18.532 0.545 -6.744 1.00 94.69 69 LYS A O 1
ATOM 569 N N . LYS A 1 70 ? 20.743 0.925 -6.788 1.00 95.44 70 LYS A N 1
ATOM 570 C CA . LYS A 1 70 ? 20.714 1.925 -5.715 1.00 95.44 70 LYS A CA 1
ATOM 571 C C . LYS A 1 70 ? 20.076 3.215 -6.227 1.00 95.44 70 LYS A C 1
ATOM 573 O O . LYS A 1 70 ? 19.113 3.680 -5.625 1.00 95.44 70 LYS A O 1
ATOM 578 N N . TYR A 1 71 ? 20.555 3.741 -7.355 1.00 94.69 71 TYR A N 1
ATOM 579 C CA . TYR A 1 71 ? 19.989 4.941 -7.982 1.00 94.69 71 TYR A CA 1
ATOM 580 C C . TYR A 1 71 ? 18.513 4.754 -8.370 1.00 94.69 71 TYR A C 1
ATOM 582 O O . TYR A 1 71 ? 17.697 5.650 -8.146 1.00 94.69 71 TYR A O 1
ATOM 590 N N . LEU A 1 72 ? 18.149 3.577 -8.897 1.00 94.50 72 LEU A N 1
ATOM 591 C CA . LEU A 1 72 ? 16.759 3.221 -9.189 1.00 94.50 72 LEU A CA 1
ATOM 592 C C . LEU A 1 72 ? 15.890 3.229 -7.922 1.00 94.50 72 LEU A C 1
ATOM 594 O O . LEU A 1 72 ? 14.818 3.830 -7.929 1.00 94.50 72 LEU A O 1
ATOM 598 N N . ALA A 1 73 ? 16.351 2.612 -6.828 1.00 97.00 73 ALA A N 1
ATOM 599 C CA . ALA A 1 73 ? 15.598 2.555 -5.575 1.00 97.00 73 ALA A CA 1
ATOM 600 C C . ALA A 1 73 ? 15.464 3.931 -4.911 1.00 97.00 73 ALA A C 1
ATOM 602 O O . ALA A 1 73 ? 14.372 4.276 -4.476 1.00 97.00 73 ALA A O 1
ATOM 603 N N . GLU A 1 74 ? 16.528 4.738 -4.883 1.00 95.88 74 GLU A N 1
ATOM 604 C CA . GLU A 1 74 ? 16.499 6.106 -4.342 1.00 95.88 74 GLU A CA 1
ATOM 605 C C . GLU A 1 74 ? 15.645 7.056 -5.205 1.00 95.88 74 GLU A C 1
ATOM 607 O O . GLU A 1 74 ? 15.074 8.019 -4.694 1.00 95.88 74 GLU A O 1
ATOM 612 N N . THR A 1 75 ? 15.496 6.768 -6.503 1.00 93.31 75 THR A N 1
ATOM 613 C CA . THR A 1 75 ? 14.603 7.513 -7.404 1.00 93.31 75 THR A CA 1
ATOM 614 C C . THR A 1 75 ? 13.141 7.105 -7.247 1.00 93.31 75 THR A C 1
ATOM 616 O O . THR A 1 75 ? 12.289 7.983 -7.125 1.00 93.31 75 THR A O 1
ATOM 619 N N . LEU A 1 76 ? 12.837 5.806 -7.168 1.00 96.94 76 LEU A N 1
ATOM 620 C CA . LEU A 1 76 ? 11.474 5.333 -6.909 1.00 96.94 76 LEU A CA 1
ATOM 621 C C . LEU A 1 76 ? 10.999 5.711 -5.495 1.00 96.94 76 LEU A C 1
ATOM 623 O O . LEU A 1 76 ? 9.859 6.131 -5.338 1.00 96.94 76 LEU A O 1
ATOM 627 N N . GLU A 1 77 ? 11.870 5.636 -4.483 1.00 98.31 77 GLU A N 1
ATOM 628 C CA . GLU A 1 77 ? 11.583 6.095 -3.115 1.00 98.31 77 GLU A CA 1
ATOM 629 C C . GLU A 1 77 ? 11.255 7.595 -3.090 1.00 98.31 77 GLU A C 1
ATOM 631 O O . GLU A 1 77 ? 10.243 7.988 -2.513 1.00 98.31 77 GLU A O 1
ATOM 636 N N . ARG A 1 78 ? 12.067 8.430 -3.763 1.00 97.31 78 ARG A N 1
ATOM 637 C CA . ARG A 1 78 ? 11.824 9.877 -3.893 1.00 97.31 78 ARG A CA 1
ATOM 638 C C . ARG A 1 78 ? 10.455 10.158 -4.512 1.00 97.31 78 ARG A C 1
ATOM 640 O O . ARG A 1 78 ? 9.684 10.919 -3.940 1.00 97.31 78 ARG A O 1
ATOM 647 N N . ARG A 1 79 ? 10.158 9.550 -5.664 1.00 96.94 79 ARG A N 1
ATOM 648 C CA . ARG A 1 79 ? 8.910 9.796 -6.402 1.00 96.94 79 ARG A CA 1
ATOM 649 C C . ARG A 1 79 ? 7.675 9.350 -5.614 1.00 96.94 79 ARG A C 1
ATOM 651 O O . ARG A 1 79 ? 6.786 10.166 -5.400 1.00 96.94 79 ARG A O 1
ATOM 658 N N . TYR A 1 80 ? 7.692 8.131 -5.068 1.00 98.31 80 TYR A N 1
ATOM 659 C CA . TYR A 1 80 ? 6.623 7.599 -4.214 1.00 98.31 80 TYR A CA 1
ATOM 660 C C . TYR A 1 80 ? 6.378 8.529 -3.001 1.00 98.31 80 TYR A C 1
ATOM 662 O O . TYR A 1 80 ? 5.234 8.895 -2.733 1.00 98.31 80 TYR A O 1
ATOM 670 N N . ILE A 1 81 ? 7.425 9.012 -2.316 1.00 97.69 81 ILE A N 1
ATOM 671 C CA . ILE A 1 81 ? 7.266 9.967 -1.201 1.00 97.69 81 ILE A CA 1
ATOM 672 C C . ILE A 1 81 ? 6.579 11.274 -1.640 1.00 97.69 81 ILE A C 1
ATOM 674 O O . ILE A 1 81 ? 5.683 11.734 -0.934 1.00 97.69 81 ILE A O 1
ATOM 678 N N . GLU A 1 82 ? 6.941 11.871 -2.782 1.00 92.88 82 GLU A N 1
ATOM 679 C CA . GLU A 1 82 ? 6.265 13.089 -3.268 1.00 92.88 82 GLU A CA 1
ATOM 680 C C . GLU A 1 82 ? 4.814 12.822 -3.709 1.00 92.88 82 GLU A C 1
ATOM 682 O O . GLU A 1 82 ? 3.924 13.619 -3.409 1.00 92.88 82 GLU A O 1
ATOM 687 N N . SER A 1 83 ? 4.546 11.675 -4.340 1.00 91.81 83 SER A N 1
ATOM 688 C CA . SER A 1 83 ? 3.191 11.243 -4.702 1.00 91.81 83 SER A CA 1
ATOM 689 C C . SER A 1 83 ? 2.299 11.069 -3.465 1.00 91.81 83 SER A C 1
ATOM 691 O O . SER A 1 83 ? 1.165 11.549 -3.462 1.00 91.81 83 SER A O 1
ATOM 693 N N . VAL A 1 84 ? 2.816 10.495 -2.370 1.00 96.06 84 VAL A N 1
ATOM 694 C CA . VAL A 1 84 ? 2.094 10.385 -1.087 1.00 96.06 84 VAL A CA 1
ATOM 695 C C . VAL A 1 84 ? 1.875 11.752 -0.433 1.00 96.06 84 VAL A C 1
ATOM 697 O O . VAL A 1 84 ? 0.751 12.034 -0.023 1.00 96.06 84 VAL A O 1
ATOM 700 N N . LYS A 1 85 ? 2.886 12.634 -0.408 1.00 94.38 85 LYS A N 1
ATOM 701 C CA . LYS A 1 85 ? 2.769 14.009 0.128 1.00 94.38 85 LYS A CA 1
ATOM 702 C C . LYS A 1 85 ? 1.673 14.847 -0.531 1.00 94.38 85 LYS A C 1
ATOM 704 O O . LYS A 1 85 ? 1.159 15.768 0.093 1.00 94.38 85 LYS A O 1
ATOM 709 N N . SER A 1 86 ? 1.306 14.548 -1.779 1.00 87.94 86 SER A N 1
ATOM 710 C CA . SER A 1 86 ? 0.192 15.224 -2.462 1.00 87.94 86 SER A CA 1
ATOM 711 C C . SER A 1 86 ? -1.202 14.852 -1.917 1.00 87.94 86 SER A C 1
ATOM 713 O O . SER A 1 86 ? -2.199 15.455 -2.330 1.00 87.94 86 SER A O 1
ATOM 715 N N . ILE A 1 87 ? -1.263 13.868 -1.004 1.00 87.25 87 ILE A N 1
ATOM 716 C CA . ILE A 1 87 ? -2.472 13.244 -0.446 1.00 87.25 87 ILE A CA 1
ATOM 717 C C . ILE A 1 87 ? -2.489 13.293 1.097 1.00 87.25 87 ILE A C 1
ATOM 719 O O . ILE A 1 87 ? -3.517 13.636 1.676 1.00 87.25 87 ILE A O 1
ATOM 723 N N . THR A 1 88 ? -1.378 12.958 1.767 1.00 90.88 88 THR A N 1
ATOM 724 C CA . THR A 1 88 ? -1.220 12.992 3.240 1.00 90.88 88 THR A CA 1
ATOM 725 C C . THR A 1 88 ? 0.251 13.189 3.647 1.00 90.88 88 THR A C 1
ATOM 727 O O . THR A 1 88 ? 1.156 12.972 2.844 1.00 90.88 88 THR A O 1
ATOM 730 N N . GLU A 1 89 ? 0.518 13.590 4.893 1.00 93.12 89 GLU A N 1
ATOM 731 C CA . GLU A 1 89 ? 1.876 13.808 5.421 1.00 93.12 89 GLU A CA 1
ATOM 732 C C . GLU A 1 89 ? 2.500 12.479 5.908 1.00 93.12 89 GLU A C 1
ATOM 734 O O . GLU A 1 89 ? 2.055 11.928 6.921 1.00 93.12 89 GLU A O 1
ATOM 739 N N . PRO A 1 90 ? 3.537 11.937 5.236 1.00 93.38 90 PRO A N 1
ATOM 740 C CA . PRO A 1 90 ? 4.016 10.586 5.508 1.00 93.38 90 PRO A CA 1
ATOM 741 C C . PRO A 1 90 ? 4.843 10.499 6.797 1.00 93.38 90 PRO A C 1
ATOM 743 O O . PRO A 1 90 ? 5.943 11.048 6.891 1.00 93.38 90 PRO A O 1
ATOM 746 N N . ASP A 1 91 ? 4.365 9.732 7.780 1.00 92.31 91 ASP A N 1
ATOM 747 C CA . ASP A 1 91 ? 5.088 9.504 9.037 1.00 92.31 91 ASP A CA 1
ATOM 748 C C . ASP A 1 91 ? 6.365 8.637 8.877 1.00 92.31 91 ASP A C 1
ATOM 750 O O . ASP A 1 91 ? 6.692 8.121 7.806 1.00 92.31 91 ASP A O 1
ATOM 754 N N . LYS A 1 92 ? 7.121 8.445 9.967 1.00 93.81 92 LYS A N 1
ATOM 755 C CA . LYS A 1 92 ? 8.378 7.669 9.945 1.00 93.81 92 LYS A CA 1
ATOM 756 C C . LYS A 1 92 ? 8.194 6.166 9.665 1.00 93.81 92 LYS A C 1
ATOM 758 O O . LYS A 1 92 ? 9.112 5.569 9.103 1.00 93.81 92 LYS A O 1
ATOM 763 N N . LYS A 1 93 ? 7.061 5.547 10.039 1.00 92.00 93 LYS A N 1
ATOM 764 C CA . LYS A 1 93 ? 6.713 4.158 9.661 1.00 92.00 93 LYS A CA 1
ATOM 765 C C . LYS A 1 93 ? 6.435 4.118 8.159 1.00 92.00 93 LYS A C 1
ATOM 767 O O . LYS A 1 93 ? 6.990 3.267 7.467 1.00 92.00 93 LYS A O 1
ATOM 772 N N . MET A 1 94 ? 5.654 5.072 7.655 1.00 95.19 94 MET A N 1
ATOM 773 C CA . MET A 1 94 ? 5.277 5.180 6.246 1.00 95.19 94 MET A CA 1
ATOM 774 C C . MET A 1 94 ? 6.493 5.417 5.335 1.00 95.19 94 MET A C 1
ATOM 776 O O . MET A 1 94 ? 6.695 4.670 4.381 1.00 95.19 94 MET A O 1
ATOM 780 N N . GLN A 1 95 ? 7.376 6.366 5.669 1.00 96.25 95 GLN A N 1
ATOM 781 C CA . GLN A 1 95 ? 8.623 6.609 4.926 1.00 96.25 95 GLN A CA 1
ATOM 782 C C . GLN A 1 95 ? 9.543 5.374 4.911 1.00 96.25 95 GLN A C 1
ATOM 784 O O . GLN A 1 95 ? 10.136 5.050 3.881 1.00 96.25 95 GLN A O 1
ATOM 789 N N . TRP A 1 96 ? 9.649 4.647 6.031 1.00 95.81 96 TRP A N 1
ATOM 790 C CA . TRP A 1 96 ? 10.428 3.404 6.093 1.00 95.81 96 TRP A CA 1
ATOM 791 C C . TRP A 1 96 ? 9.798 2.274 5.264 1.00 95.81 96 TRP A C 1
ATOM 793 O O . TRP A 1 96 ? 10.523 1.536 4.594 1.00 95.81 96 TRP A O 1
ATOM 803 N N . TYR A 1 97 ? 8.465 2.163 5.261 1.00 95.69 97 TYR A N 1
ATOM 804 C CA . TYR A 1 97 ? 7.717 1.223 4.425 1.00 95.69 97 TYR A CA 1
ATOM 805 C C . TYR A 1 97 ? 7.933 1.513 2.933 1.00 95.69 97 TYR A C 1
ATOM 807 O O . TYR A 1 97 ? 8.357 0.617 2.205 1.00 95.69 97 TYR A O 1
ATOM 815 N N . ILE A 1 98 ? 7.777 2.768 2.495 1.00 97.88 98 ILE A N 1
ATOM 816 C CA . ILE A 1 98 ? 8.043 3.189 1.109 1.00 97.88 98 ILE A CA 1
ATOM 817 C C . ILE A 1 98 ? 9.476 2.802 0.707 1.00 97.88 98 ILE A C 1
ATOM 819 O O . ILE A 1 98 ? 9.686 2.082 -0.266 1.00 97.88 98 ILE A O 1
ATOM 823 N N . LYS A 1 99 ? 10.469 3.151 1.535 1.00 97.62 99 LYS A N 1
ATOM 824 C CA . LYS A 1 99 ? 11.891 2.803 1.351 1.00 97.62 99 LYS A CA 1
ATOM 825 C C . LYS A 1 99 ? 12.176 1.293 1.291 1.00 97.62 99 LYS A C 1
ATOM 827 O O . LYS A 1 99 ? 13.121 0.867 0.620 1.00 97.62 99 LYS A O 1
ATOM 832 N N . LYS A 1 100 ? 11.399 0.469 1.999 1.00 96.06 100 LYS A N 1
ATOM 833 C CA . LYS A 1 100 ? 11.438 -1.004 1.927 1.00 96.06 100 LYS A CA 1
ATOM 834 C C . LYS A 1 100 ? 10.849 -1.490 0.597 1.00 96.06 100 LYS A C 1
ATOM 836 O O . LYS A 1 100 ? 11.490 -2.274 -0.101 1.00 96.06 100 LYS A O 1
ATOM 841 N N . VAL A 1 101 ? 9.670 -1.000 0.222 1.00 96.00 101 VAL A N 1
ATOM 842 C CA . VAL A 1 101 ? 8.942 -1.445 -0.974 1.00 96.00 101 VAL A CA 1
ATOM 843 C C . VAL A 1 101 ? 9.620 -1.004 -2.270 1.00 96.00 101 VAL A C 1
ATOM 845 O O . VAL A 1 101 ? 9.804 -1.841 -3.150 1.00 96.00 101 VAL A O 1
ATOM 848 N N . SER A 1 102 ? 10.094 0.241 -2.383 1.00 98.06 102 SER A N 1
ATOM 849 C CA . SER A 1 102 ? 10.813 0.724 -3.573 1.00 98.06 102 SER A CA 1
ATOM 850 C C . SER A 1 102 ? 12.032 -0.145 -3.906 1.00 98.06 102 SER A C 1
ATOM 852 O O . SER A 1 102 ? 12.287 -0.429 -5.074 1.00 98.06 102 SER A O 1
ATOM 854 N N . ARG A 1 103 ? 12.753 -0.648 -2.893 1.00 97.00 103 ARG A N 1
ATOM 855 C CA . ARG A 1 103 ? 13.847 -1.616 -3.091 1.00 97.00 103 ARG A CA 1
ATOM 856 C C . ARG A 1 103 ? 13.340 -2.972 -3.564 1.00 97.00 103 ARG A C 1
ATOM 858 O O . ARG A 1 103 ? 13.843 -3.470 -4.563 1.00 97.00 103 ARG A O 1
ATOM 865 N N . ASN A 1 104 ? 12.322 -3.530 -2.907 1.00 95.19 104 ASN A N 1
ATOM 866 C CA . ASN A 1 104 ? 11.726 -4.811 -3.300 1.00 95.19 104 ASN A CA 1
ATOM 867 C C . ASN A 1 104 ? 11.223 -4.783 -4.755 1.00 95.19 104 ASN A C 1
ATOM 869 O O . ASN A 1 104 ? 11.461 -5.728 -5.504 1.00 95.19 104 ASN A O 1
ATOM 873 N N . ILE A 1 105 ? 10.587 -3.683 -5.174 1.00 96.00 105 ILE A N 1
ATOM 874 C CA . ILE A 1 105 ? 10.152 -3.451 -6.556 1.00 96.00 105 ILE A CA 1
ATOM 875 C C . ILE A 1 105 ? 11.355 -3.448 -7.503 1.00 96.00 105 ILE A C 1
ATOM 877 O O . ILE A 1 105 ? 11.331 -4.154 -8.514 1.00 96.00 105 ILE A O 1
ATOM 881 N N . VAL A 1 106 ? 12.413 -2.693 -7.190 1.00 96.25 106 VAL A N 1
ATOM 882 C CA . VAL A 1 106 ? 13.626 -2.612 -8.021 1.00 96.25 106 VAL A CA 1
ATOM 883 C C . VAL A 1 106 ? 14.321 -3.965 -8.142 1.00 96.25 106 VAL A C 1
ATOM 885 O O . VAL A 1 106 ? 14.632 -4.385 -9.257 1.00 96.25 106 VAL A O 1
ATOM 888 N N . ASP A 1 107 ? 14.521 -4.673 -7.030 1.00 94.81 107 ASP A N 1
ATOM 889 C CA . ASP A 1 107 ? 15.144 -5.995 -7.015 1.00 94.81 107 ASP A CA 1
ATOM 890 C C . ASP A 1 107 ? 14.319 -7.015 -7.803 1.00 94.81 107 ASP A C 1
ATOM 892 O O . ASP A 1 107 ? 14.869 -7.677 -8.681 1.00 94.81 107 ASP A O 1
ATOM 896 N N . ALA A 1 108 ? 13.004 -7.094 -7.578 1.00 93.31 108 ALA A N 1
ATOM 897 C CA . ALA A 1 108 ? 12.123 -7.982 -8.334 1.00 93.31 108 ALA A CA 1
ATOM 898 C C . ALA A 1 108 ? 12.166 -7.688 -9.845 1.00 93.31 108 ALA A C 1
ATOM 900 O O . ALA A 1 108 ? 12.281 -8.611 -10.648 1.00 93.31 108 ALA A O 1
ATOM 901 N N . THR A 1 109 ? 12.150 -6.409 -10.235 1.00 92.50 109 THR A N 1
ATOM 902 C CA . THR A 1 109 ? 12.164 -5.982 -11.647 1.00 92.50 109 THR A CA 1
ATOM 903 C C . THR A 1 109 ? 13.498 -6.281 -12.335 1.00 92.50 109 THR A C 1
ATOM 905 O O . THR A 1 109 ? 13.523 -6.732 -13.476 1.00 92.50 109 THR A O 1
ATOM 908 N N . GLN A 1 110 ? 14.623 -6.048 -11.654 1.00 91.00 110 GLN A N 1
ATOM 909 C CA . GLN A 1 110 ? 15.962 -6.274 -12.209 1.00 91.00 110 GLN A CA 1
ATOM 910 C C . GLN A 1 110 ? 16.352 -7.761 -12.213 1.00 91.00 110 GLN A C 1
ATOM 912 O O . GLN A 1 110 ? 17.013 -8.221 -13.143 1.00 91.00 110 GLN A O 1
ATOM 917 N N . ASN A 1 111 ? 15.925 -8.536 -11.212 1.00 91.50 111 ASN A N 1
ATOM 918 C CA . ASN A 1 111 ? 16.210 -9.972 -11.148 1.00 91.50 111 ASN A CA 1
ATOM 919 C C . ASN A 1 111 ? 15.445 -10.762 -12.228 1.00 91.50 111 ASN A C 1
ATOM 921 O O . ASN A 1 111 ? 15.953 -11.773 -12.703 1.00 91.50 111 ASN A O 1
ATOM 925 N N . HIS A 1 112 ? 14.284 -10.265 -12.671 1.00 89.81 112 HIS A N 1
ATOM 926 C CA . HIS A 1 112 ? 13.443 -10.884 -13.704 1.00 89.81 112 HIS A CA 1
ATOM 927 C C . HIS A 1 112 ? 13.379 -10.062 -15.004 1.00 89.81 112 HIS A C 1
ATOM 929 O O . HIS A 1 112 ? 12.391 -10.107 -15.728 1.00 89.81 112 HIS A O 1
ATOM 935 N N . HIS A 1 113 ? 14.441 -9.325 -15.343 1.00 80.88 113 HIS A N 1
ATOM 936 C CA . HIS A 1 113 ? 14.495 -8.417 -16.503 1.00 80.88 113 HIS A CA 1
ATOM 937 C C . HIS A 1 113 ? 14.275 -9.075 -17.889 1.00 80.88 113 HIS A C 1
ATOM 939 O O . HIS A 1 113 ? 14.171 -8.361 -18.883 1.00 80.88 113 HIS A O 1
ATOM 945 N N . GLN A 1 114 ? 14.239 -10.411 -17.968 1.00 82.94 114 GLN A N 1
ATOM 946 C CA . GLN A 1 114 ? 13.912 -11.182 -19.179 1.00 82.94 114 GLN A CA 1
ATOM 947 C C . GLN A 1 114 ? 12.406 -11.488 -19.315 1.00 82.94 114 GLN A C 1
ATOM 949 O O . GLN A 1 114 ? 11.965 -11.921 -20.376 1.00 82.94 114 GLN A O 1
ATOM 954 N N . ASP A 1 115 ? 11.615 -11.284 -18.257 1.00 86.50 115 ASP A N 1
ATOM 955 C CA . ASP A 1 115 ? 10.170 -11.498 -18.257 1.00 86.50 115 ASP A CA 1
ATOM 956 C C . ASP A 1 115 ? 9.432 -10.163 -18.449 1.00 86.50 115 ASP A C 1
ATOM 958 O O . ASP A 1 115 ? 9.522 -9.230 -17.645 1.00 86.50 115 ASP A O 1
ATOM 962 N N . ASN A 1 116 ? 8.659 -10.088 -19.534 1.00 84.25 116 ASN A N 1
ATOM 963 C CA . ASN A 1 116 ? 7.875 -8.913 -19.898 1.00 84.25 116 ASN A CA 1
ATOM 964 C C . ASN A 1 116 ? 6.838 -8.528 -18.828 1.00 84.25 116 ASN A C 1
ATOM 966 O O . ASN A 1 116 ? 6.531 -7.340 -18.711 1.00 84.25 116 ASN A O 1
ATOM 970 N N . TYR A 1 117 ? 6.340 -9.474 -18.018 1.00 85.00 117 TYR A N 1
ATOM 971 C CA . TYR A 1 117 ? 5.427 -9.172 -16.909 1.00 85.00 117 TYR A CA 1
ATOM 972 C C . TYR A 1 117 ? 6.035 -8.150 -15.941 1.00 85.00 117 TYR A C 1
ATOM 974 O O . TYR A 1 117 ? 5.358 -7.200 -15.537 1.00 85.00 117 TYR A O 1
ATOM 982 N N . TYR A 1 118 ? 7.333 -8.264 -15.642 1.00 87.44 118 TYR A N 1
ATOM 983 C CA . TYR A 1 118 ? 7.989 -7.435 -14.632 1.00 87.44 118 TYR A CA 1
ATOM 984 C C . TYR A 1 118 ? 8.112 -5.956 -15.007 1.00 87.44 118 TYR A C 1
ATOM 986 O O . TYR A 1 118 ? 8.294 -5.136 -14.109 1.00 87.44 118 TYR A O 1
ATOM 994 N N . THR A 1 119 ? 7.937 -5.601 -16.288 1.00 85.00 119 THR A N 1
ATOM 995 C CA . THR A 1 119 ? 7.838 -4.202 -16.754 1.00 85.00 119 THR A CA 1
ATOM 996 C C . THR A 1 119 ? 6.543 -3.907 -17.524 1.00 85.00 119 THR A C 1
ATOM 998 O O . THR A 1 119 ? 6.492 -2.971 -18.324 1.00 85.00 119 THR A O 1
ATOM 1001 N N . SER A 1 120 ? 5.502 -4.717 -17.309 1.00 80.56 120 SER A N 1
ATOM 1002 C CA . SER A 1 120 ? 4.187 -4.559 -17.938 1.00 80.56 120 SER A CA 1
ATOM 1003 C C . SER A 1 120 ? 3.347 -3.472 -17.261 1.00 80.56 120 SER A C 1
ATOM 1005 O O . SER A 1 120 ? 3.453 -3.262 -16.051 1.00 80.56 120 SER A O 1
ATOM 1007 N N . ILE A 1 121 ? 2.428 -2.849 -18.015 1.00 78.44 121 ILE A N 1
ATOM 1008 C CA . ILE A 1 121 ? 1.340 -2.048 -17.419 1.00 78.44 121 ILE A CA 1
ATOM 1009 C C . ILE A 1 121 ? 0.587 -2.884 -16.383 1.00 78.44 121 ILE A C 1
ATOM 1011 O O . ILE A 1 121 ? 0.214 -2.363 -15.335 1.00 78.44 121 ILE A O 1
ATOM 1015 N N . ASP A 1 122 ? 0.404 -4.185 -16.633 1.00 79.25 122 ASP A N 1
ATOM 1016 C CA . ASP A 1 122 ? -0.423 -4.998 -15.756 1.00 79.25 122 ASP A CA 1
ATOM 1017 C C . ASP A 1 122 ? 0.123 -5.105 -14.335 1.00 79.25 122 ASP A C 1
ATOM 1019 O O . ASP A 1 122 ? -0.613 -4.886 -13.370 1.00 79.25 122 ASP A O 1
ATOM 1023 N N . ARG A 1 123 ? 1.431 -5.326 -14.212 1.00 85.94 123 ARG A N 1
ATOM 1024 C CA . ARG A 1 123 ? 2.129 -5.262 -12.932 1.00 85.94 123 ARG A CA 1
ATOM 1025 C C . ARG A 1 123 ? 2.178 -3.842 -12.364 1.00 85.94 123 ARG A C 1
ATOM 1027 O O . ARG A 1 123 ? 2.025 -3.688 -11.156 1.00 85.94 123 ARG A O 1
ATOM 1034 N N . ALA A 1 124 ? 2.363 -2.814 -13.199 1.00 83.25 124 ALA A N 1
ATOM 1035 C CA . ALA A 1 124 ? 2.418 -1.420 -12.744 1.00 83.25 124 ALA A CA 1
ATOM 1036 C C . ALA A 1 124 ? 1.136 -1.006 -12.000 1.00 83.25 124 ALA A C 1
ATOM 1038 O O . ALA A 1 124 ? 1.221 -0.481 -10.891 1.00 83.25 124 ALA A O 1
ATOM 1039 N N . THR A 1 125 ? -0.044 -1.303 -12.560 1.00 82.06 125 THR A N 1
ATOM 1040 C CA . THR A 1 125 ? -1.321 -0.996 -11.892 1.00 82.06 125 THR A CA 1
ATOM 1041 C C . THR A 1 125 ? -1.499 -1.823 -10.627 1.00 82.06 125 THR A C 1
ATOM 1043 O O . THR A 1 125 ? -1.866 -1.263 -9.608 1.00 82.06 125 THR A O 1
ATOM 1046 N N . SER A 1 126 ? -1.189 -3.124 -10.643 1.00 87.06 126 SER A N 1
ATOM 1047 C CA . SER A 1 126 ? -1.391 -3.963 -9.453 1.00 87.06 126 SER A CA 1
ATOM 1048 C C . SER A 1 126 ? -0.421 -3.643 -8.314 1.00 87.06 126 SER A C 1
ATOM 1050 O O . SER A 1 126 ? -0.782 -3.822 -7.153 1.00 87.06 126 SER A O 1
ATOM 1052 N N . VAL A 1 127 ? 0.767 -3.096 -8.602 1.00 92.75 127 VAL A N 1
ATOM 1053 C CA . VAL A 1 127 ? 1.581 -2.409 -7.586 1.00 92.75 127 VAL A CA 1
ATOM 1054 C C . VAL A 1 127 ? 0.837 -1.176 -7.074 1.00 92.75 127 VAL A C 1
ATOM 1056 O O . VAL A 1 127 ? 0.572 -1.094 -5.880 1.00 92.75 127 VAL A O 1
ATOM 1059 N N . ALA A 1 128 ? 0.447 -0.251 -7.952 1.00 90.31 128 ALA A N 1
ATOM 1060 C CA . ALA A 1 128 ? -0.174 1.016 -7.563 1.00 90.31 128 ALA A CA 1
ATOM 1061 C C . ALA A 1 128 ? -1.488 0.864 -6.762 1.00 90.31 128 ALA A C 1
ATOM 1063 O O . ALA A 1 128 ? -1.665 1.529 -5.745 1.00 90.31 128 ALA A O 1
ATOM 1064 N N . GLU A 1 129 ? -2.370 -0.054 -7.167 1.00 91.06 129 GLU A N 1
ATOM 1065 C CA . GLU A 1 129 ? -3.617 -0.442 -6.487 1.00 91.06 129 GLU A CA 1
ATOM 1066 C C . GLU A 1 129 ? -3.352 -1.002 -5.081 1.00 91.06 129 GLU A C 1
ATOM 1068 O O . GLU A 1 129 ? -4.049 -0.661 -4.122 1.00 91.06 129 GLU A O 1
ATOM 1073 N N . ASN A 1 130 ? -2.331 -1.855 -4.930 1.00 94.25 130 ASN A N 1
ATOM 1074 C CA . ASN A 1 130 ? -1.952 -2.401 -3.627 1.00 94.25 130 ASN A CA 1
ATOM 1075 C C . ASN A 1 130 ? -1.337 -1.324 -2.732 1.00 94.25 130 ASN A C 1
ATOM 1077 O O . ASN A 1 130 ? -1.742 -1.198 -1.579 1.00 94.25 130 ASN A O 1
ATOM 1081 N N . GLU A 1 131 ? -0.389 -0.555 -3.256 1.00 96.94 131 GLU A N 1
ATOM 1082 C CA . GLU A 1 131 ? 0.373 0.438 -2.505 1.00 96.94 131 GLU A CA 1
ATOM 1083 C C . GLU A 1 131 ? -0.492 1.614 -2.050 1.00 96.94 131 GLU A C 1
ATOM 1085 O O . GLU A 1 131 ? -0.472 1.956 -0.867 1.00 96.94 131 GLU A O 1
ATOM 1090 N N . ALA A 1 132 ? -1.348 2.149 -2.928 1.00 96.00 132 ALA A N 1
ATOM 1091 C CA . ALA A 1 132 ? -2.351 3.137 -2.539 1.00 96.00 132 ALA A CA 1
ATOM 1092 C C . ALA A 1 132 ? -3.280 2.592 -1.442 1.00 96.00 132 ALA A C 1
ATOM 1094 O O . ALA A 1 132 ? -3.599 3.315 -0.494 1.00 96.00 132 ALA A O 1
ATOM 1095 N N . ASN A 1 133 ? -3.655 1.302 -1.509 1.00 95.81 133 ASN A N 1
ATOM 1096 C CA . ASN A 1 133 ? -4.485 0.705 -0.468 1.00 95.81 133 ASN A CA 1
ATOM 1097 C C . ASN A 1 133 ? -3.738 0.558 0.874 1.00 95.81 133 ASN A C 1
ATOM 1099 O O . ASN A 1 133 ? -4.321 0.842 1.920 1.00 95.81 133 ASN A O 1
ATOM 1103 N N . THR A 1 134 ? -2.458 0.158 0.865 1.00 96.50 134 THR A N 1
ATOM 1104 C CA . THR A 1 134 ? -1.642 0.008 2.088 1.00 96.50 134 THR A CA 1
ATOM 1105 C C . THR A 1 134 ? -1.375 1.347 2.771 1.00 96.50 134 THR A C 1
ATOM 1107 O O . THR A 1 134 ? -1.563 1.461 3.984 1.00 96.50 134 THR A O 1
ATOM 1110 N N . ILE A 1 135 ? -0.959 2.362 2.005 1.00 97.75 135 ILE A N 1
ATOM 1111 C CA . ILE A 1 135 ? -0.610 3.687 2.532 1.00 97.75 135 ILE A CA 1
ATOM 1112 C C . ILE A 1 135 ? -1.812 4.317 3.231 1.00 97.75 135 ILE A C 1
ATOM 1114 O O . ILE A 1 135 ? -1.712 4.672 4.404 1.00 97.75 135 ILE A O 1
ATOM 1118 N N . LEU A 1 136 ? -2.960 4.392 2.553 1.00 97.19 136 LEU A N 1
ATOM 1119 C CA . LEU A 1 136 ? -4.137 5.063 3.105 1.00 97.19 136 LEU A CA 1
ATOM 1120 C C . LEU A 1 136 ? -4.823 4.246 4.210 1.00 97.19 136 LEU A C 1
ATOM 1122 O O . LEU A 1 136 ? -5.332 4.836 5.153 1.00 97.19 136 LEU A O 1
ATOM 1126 N N . ASN A 1 137 ? -4.743 2.907 4.209 1.00 97.06 137 ASN A N 1
ATOM 1127 C CA . ASN A 1 137 ? -5.167 2.126 5.384 1.00 97.06 137 ASN A CA 1
ATOM 1128 C C . ASN A 1 137 ? -4.302 2.427 6.624 1.00 97.06 137 ASN A C 1
ATOM 1130 O O . ASN A 1 137 ? -4.815 2.451 7.743 1.00 97.06 137 ASN A O 1
ATOM 1134 N N . SER A 1 138 ? -3.000 2.666 6.429 1.00 96.31 138 SER A N 1
ATOM 1135 C CA . SER A 1 138 ? -2.088 3.071 7.503 1.00 96.31 138 SER A CA 1
ATOM 1136 C C . SER A 1 138 ? -2.324 4.510 7.964 1.00 96.31 138 SER A C 1
ATOM 1138 O O . SER A 1 138 ? -2.212 4.785 9.158 1.00 96.31 138 SER A O 1
ATOM 1140 N N . ASP A 1 139 ? -2.646 5.411 7.036 1.00 96.38 139 ASP A N 1
ATOM 1141 C CA . ASP A 1 139 ? -2.977 6.811 7.312 1.00 96.38 139 ASP A CA 1
ATOM 1142 C C . ASP A 1 139 ? -4.286 6.929 8.106 1.00 96.38 139 ASP A C 1
ATOM 1144 O O . ASP A 1 139 ? -4.293 7.509 9.190 1.00 96.38 139 ASP A O 1
ATOM 1148 N N . GLU A 1 140 ? -5.360 6.272 7.649 1.00 96.44 140 GLU A N 1
ATOM 1149 C CA . GLU A 1 140 ? -6.657 6.230 8.337 1.00 96.44 140 GLU A CA 1
ATOM 1150 C C . GLU A 1 140 ? -6.536 5.660 9.760 1.00 96.44 140 GLU A C 1
ATOM 1152 O O . GLU A 1 140 ? -7.142 6.196 10.687 1.00 96.44 140 GLU A O 1
ATOM 1157 N N . TYR A 1 141 ? -5.702 4.633 9.972 1.00 96.56 141 TYR A N 1
ATOM 1158 C CA . TYR A 1 141 ? -5.417 4.118 11.316 1.00 96.56 141 TYR A CA 1
ATOM 1159 C C . TYR A 1 141 ? -4.707 5.153 12.204 1.00 96.56 141 TYR A C 1
ATOM 1161 O O . TYR A 1 141 ? -5.151 5.420 13.325 1.00 96.56 141 TYR A O 1
ATOM 1169 N N . SER A 1 142 ? -3.620 5.761 11.714 1.00 94.94 142 SER A N 1
ATOM 1170 C CA . SER A 1 142 ? -2.878 6.793 12.452 1.00 94.94 142 SER A CA 1
ATOM 1171 C C . SER A 1 142 ? -3.753 8.019 12.756 1.00 94.94 142 SER A C 1
ATOM 1173 O O . SER A 1 142 ? -3.696 8.562 13.864 1.00 94.94 142 SER A O 1
ATOM 1175 N N . ALA A 1 143 ? -4.608 8.423 11.814 1.00 94.31 143 ALA A N 1
ATOM 1176 C CA . ALA A 1 143 ? -5.576 9.499 11.977 1.00 94.31 143 ALA A CA 1
ATOM 1177 C C . ALA A 1 143 ? -6.657 9.150 13.012 1.00 94.31 143 ALA A C 1
ATOM 1179 O O . ALA A 1 143 ? -6.918 9.955 13.902 1.00 94.31 143 ALA A O 1
ATOM 1180 N N . ALA A 1 144 ? -7.237 7.947 12.970 1.00 95.31 144 ALA A N 1
ATOM 1181 C CA . ALA A 1 144 ? -8.247 7.509 13.933 1.00 95.31 144 ALA A CA 1
ATOM 1182 C C . ALA A 1 144 ? -7.714 7.469 15.376 1.00 95.31 144 ALA A C 1
ATOM 1184 O O . ALA A 1 144 ? -8.377 7.958 16.292 1.00 95.31 144 ALA A O 1
ATOM 1185 N N . VAL A 1 145 ? -6.489 6.965 15.580 1.00 94.25 145 VAL A N 1
ATOM 1186 C CA . VAL A 1 145 ? -5.816 6.988 16.892 1.00 94.25 145 VAL A CA 1
ATOM 1187 C C . VAL A 1 145 ? -5.586 8.427 17.368 1.00 94.25 145 VAL A C 1
ATOM 1189 O O . VAL A 1 145 ? -5.875 8.750 18.520 1.00 94.25 145 VAL A O 1
ATOM 1192 N N . LYS A 1 146 ? -5.113 9.316 16.485 1.00 93.25 146 LYS A N 1
ATOM 1193 C CA . LYS A 1 146 ? -4.897 10.743 16.784 1.00 93.25 146 LYS A CA 1
ATOM 1194 C C . LYS A 1 146 ? -6.202 11.491 17.094 1.00 93.25 146 LYS A C 1
ATOM 1196 O O . LYS A 1 146 ? -6.201 12.381 17.940 1.00 93.25 146 LYS A O 1
ATOM 1201 N N . ASN A 1 147 ? -7.300 11.108 16.447 1.00 93.81 147 ASN A N 1
ATOM 1202 C CA . ASN A 1 147 ? -8.631 11.702 16.598 1.00 93.81 147 ASN A CA 1
ATOM 1203 C C . ASN A 1 147 ? -9.448 11.079 17.750 1.00 93.81 147 ASN A C 1
ATOM 1205 O O . ASN A 1 147 ? -10.631 11.385 17.900 1.00 93.81 147 ASN A O 1
ATOM 1209 N N . GLY A 1 148 ? -8.840 10.216 18.572 1.00 93.69 148 GLY A N 1
ATOM 1210 C CA . GLY A 1 148 ? -9.462 9.674 19.782 1.00 93.69 148 GLY A CA 1
ATOM 1211 C C . GLY A 1 148 ? -10.544 8.616 19.545 1.00 93.69 148 GLY A C 1
ATOM 1212 O O . GLY A 1 148 ? -11.344 8.374 20.448 1.00 93.69 148 GLY A O 1
ATOM 1213 N N . CYS A 1 149 ? -10.589 7.979 18.370 1.00 96.06 149 CYS A N 1
ATOM 1214 C CA . CYS A 1 149 ? -11.443 6.810 18.153 1.00 96.06 149 CYS A CA 1
ATOM 1215 C C . CYS A 1 149 ? -11.024 5.699 19.134 1.00 96.06 149 CYS A C 1
ATOM 1217 O O . CYS A 1 149 ? -9.843 5.366 19.217 1.00 96.06 149 CYS A O 1
ATOM 1219 N N . THR A 1 150 ? -11.961 5.117 19.888 1.00 96.25 150 THR A N 1
ATOM 1220 C CA . THR A 1 150 ? -11.645 4.102 20.915 1.00 96.25 150 THR A CA 1
ATOM 1221 C C . THR A 1 150 ? -11.835 2.674 20.412 1.00 96.25 150 THR A C 1
ATOM 1223 O O . THR A 1 150 ? -11.205 1.743 20.921 1.00 96.25 150 THR A O 1
ATOM 1226 N N . LYS A 1 151 ? -12.654 2.494 19.372 1.00 97.25 151 LYS A N 1
ATOM 1227 C CA . LYS A 1 151 ? -12.983 1.210 18.751 1.00 97.25 151 LYS A CA 1
ATOM 1228 C C . LYS A 1 151 ? -12.757 1.253 17.244 1.00 97.25 151 LYS A C 1
ATOM 1230 O O . LYS A 1 151 ? -12.672 2.312 16.623 1.00 97.25 151 LYS A O 1
ATOM 1235 N N . LYS A 1 152 ? -12.650 0.067 16.657 1.00 97.94 152 LYS A N 1
ATOM 1236 C CA . LYS A 1 152 ? -12.516 -0.146 15.218 1.00 97.94 152 LYS A CA 1
ATOM 1237 C C . LYS A 1 152 ? -13.231 -1.427 14.812 1.00 97.94 152 LYS A C 1
ATOM 1239 O O . LYS A 1 152 ? -13.293 -2.373 15.598 1.00 97.94 152 LYS A O 1
ATOM 1244 N N . LYS A 1 153 ? -13.740 -1.462 13.589 1.00 98.25 153 LYS A N 1
ATOM 1245 C CA . LYS A 1 153 ? -14.502 -2.572 13.027 1.00 98.25 153 LYS A CA 1
ATOM 1246 C C . LYS A 1 153 ? -13.915 -2.960 11.677 1.00 98.25 153 LYS A C 1
ATOM 1248 O O . LYS A 1 153 ? -13.701 -2.091 10.836 1.00 98.25 153 LYS A O 1
ATOM 1253 N N . TRP A 1 154 ? -13.626 -4.243 11.476 1.00 98.31 154 TRP A N 1
ATOM 1254 C CA . TRP A 1 154 ? -13.177 -4.724 10.166 1.00 98.31 154 TRP A CA 1
ATOM 1255 C C . TRP A 1 154 ? -14.332 -4.649 9.169 1.00 98.31 154 TRP A C 1
ATOM 1257 O O . TRP A 1 154 ? -15.464 -4.992 9.513 1.00 98.31 154 TRP A O 1
ATOM 1267 N N . VAL A 1 155 ? -14.040 -4.210 7.945 1.00 97.44 155 VAL A N 1
ATOM 1268 C CA . VAL A 1 155 ? -15.017 -4.146 6.856 1.00 97.44 155 VAL A CA 1
ATOM 1269 C C . VAL A 1 155 ? -14.430 -4.850 5.638 1.00 97.44 155 VAL A C 1
ATOM 1271 O O . VAL A 1 155 ? -13.481 -4.374 5.008 1.00 97.44 155 VAL A O 1
ATOM 1274 N N . SER A 1 156 ? -14.965 -6.024 5.312 1.00 95.06 156 SER A N 1
ATOM 1275 C CA . SER A 1 156 ? -14.574 -6.751 4.106 1.00 95.06 156 SER A CA 1
ATOM 1276 C C . SER A 1 156 ? -15.231 -6.151 2.855 1.00 95.06 156 SER A C 1
ATOM 1278 O O . SER A 1 156 ? -16.236 -5.444 2.926 1.00 95.06 156 SER A O 1
ATOM 1280 N N . TYR A 1 157 ? -14.661 -6.445 1.684 1.00 92.31 157 TYR A N 1
ATOM 1281 C CA . TYR A 1 157 ? -15.199 -5.988 0.394 1.00 92.31 157 TYR A CA 1
ATOM 1282 C C . TYR A 1 157 ? -16.462 -6.776 -0.028 1.00 92.31 157 TYR A C 1
ATOM 1284 O O . TYR A 1 157 ? -17.201 -6.341 -0.901 1.00 92.31 157 TYR A O 1
ATOM 1292 N N . GLN A 1 158 ? -16.729 -7.931 0.599 1.00 89.75 158 GLN A N 1
ATOM 1293 C CA . GLN A 1 158 ? -17.884 -8.806 0.339 1.00 89.75 158 GLN A CA 1
ATOM 1294 C C . GLN A 1 158 ? -18.097 -9.237 -1.138 1.00 89.75 158 GLN A C 1
ATOM 1296 O O . GLN A 1 158 ? -19.232 -9.474 -1.546 1.00 89.75 158 GLN A O 1
ATOM 1301 N N . ASP A 1 159 ? -17.024 -9.404 -1.930 1.00 87.88 159 ASP A N 1
ATOM 1302 C CA . ASP A 1 159 ? -17.082 -10.001 -3.282 1.00 87.88 159 ASP A CA 1
ATOM 1303 C C . ASP A 1 159 ? -16.489 -11.423 -3.363 1.00 87.88 159 ASP A C 1
ATOM 1305 O O . ASP A 1 159 ? -15.860 -11.925 -2.430 1.00 87.88 159 ASP A O 1
ATOM 1309 N N . GLU A 1 160 ? -16.643 -12.068 -4.527 1.00 84.88 160 GLU A N 1
ATOM 1310 C CA . GLU A 1 160 ? -16.145 -13.426 -4.818 1.00 84.88 160 GLU A CA 1
ATOM 1311 C C . GLU A 1 160 ? -14.607 -13.594 -4.802 1.00 84.88 160 GLU A C 1
ATOM 1313 O O . GLU A 1 160 ? -14.104 -14.678 -5.111 1.00 84.88 160 GLU A O 1
ATOM 1318 N N . ARG A 1 161 ? -13.847 -12.535 -4.493 1.00 85.81 161 ARG A N 1
ATOM 1319 C CA . ARG A 1 161 ? -12.378 -12.548 -4.397 1.00 85.81 161 ARG A CA 1
ATOM 1320 C C . ARG A 1 161 ? -11.882 -12.339 -2.962 1.00 85.81 161 ARG A C 1
ATOM 1322 O O . ARG A 1 161 ? -10.675 -12.426 -2.734 1.00 85.81 161 ARG A O 1
ATOM 1329 N N . VAL A 1 162 ? -12.766 -12.040 -2.007 1.00 88.56 162 VAL A N 1
ATOM 1330 C CA . VAL A 1 162 ? -12.414 -11.959 -0.582 1.00 88.56 162 VAL A CA 1
ATOM 1331 C C . VAL A 1 162 ? -12.025 -13.352 -0.076 1.00 88.56 162 VAL A C 1
ATOM 1333 O O . VAL A 1 162 ? -12.677 -14.348 -0.386 1.00 88.56 162 VAL A O 1
ATOM 1336 N N . ARG A 1 163 ? -10.929 -13.433 0.687 1.00 91.56 163 ARG A N 1
ATOM 1337 C CA . ARG A 1 163 ? -10.485 -14.678 1.336 1.00 91.56 163 ARG A CA 1
ATOM 1338 C C . ARG A 1 163 ? -11.453 -15.069 2.446 1.00 91.56 163 ARG A C 1
ATOM 1340 O O . ARG A 1 163 ? -11.989 -14.184 3.105 1.00 91.56 163 ARG A O 1
ATOM 1347 N N . ILE A 1 164 ? -11.588 -16.366 2.714 1.00 92.94 164 ILE A N 1
ATOM 1348 C CA . ILE A 1 164 ? -12.382 -16.883 3.843 1.00 92.94 164 ILE A CA 1
ATOM 1349 C C . ILE A 1 164 ? -11.923 -16.203 5.143 1.00 92.94 164 ILE A C 1
ATOM 1351 O O . ILE A 1 164 ? -12.700 -15.506 5.780 1.00 92.94 164 ILE A O 1
ATOM 1355 N N . ASP A 1 165 ? -10.619 -16.223 5.408 1.00 94.56 165 ASP A N 1
ATOM 1356 C CA . ASP A 1 165 ? -9.936 -15.590 6.541 1.00 94.56 165 ASP A CA 1
ATOM 1357 C C . ASP A 1 165 ? -10.210 -14.070 6.687 1.00 94.56 165 ASP A C 1
ATOM 1359 O O . ASP A 1 165 ? -10.116 -13.525 7.786 1.00 94.56 165 ASP A O 1
ATOM 1363 N N . HIS A 1 166 ? -10.567 -13.376 5.594 1.00 96.56 166 HIS A N 1
ATOM 1364 C CA . HIS A 1 166 ? -10.929 -11.948 5.566 1.00 96.56 166 HIS A CA 1
ATOM 1365 C C . HIS A 1 166 ? -12.442 -11.685 5.674 1.00 96.56 166 HIS A C 1
ATOM 1367 O O . HIS A 1 166 ? -12.835 -10.552 5.965 1.00 96.56 166 HIS A O 1
ATOM 1373 N N . ALA A 1 167 ? -13.271 -12.693 5.392 1.00 95.12 167 ALA A N 1
ATOM 1374 C CA . ALA A 1 167 ? -14.723 -12.667 5.548 1.00 95.12 167 ALA A CA 1
ATOM 1375 C C . ALA A 1 167 ? -15.141 -13.134 6.955 1.00 95.12 167 ALA A C 1
ATOM 1377 O O . ALA A 1 167 ? -16.038 -12.545 7.547 1.00 95.12 167 ALA A O 1
ATOM 1378 N N . ASP A 1 168 ? -14.440 -14.116 7.527 1.00 95.81 168 ASP A N 1
ATOM 1379 C CA . ASP A 1 168 ? -14.677 -14.645 8.878 1.00 95.81 168 ASP A CA 1
ATOM 1380 C C . ASP A 1 168 ? -14.450 -13.593 9.981 1.00 95.81 168 ASP A C 1
ATOM 1382 O O . ASP A 1 168 ? -15.065 -13.655 11.045 1.00 95.81 168 ASP A O 1
ATOM 1386 N N . VAL A 1 169 ? -13.584 -12.605 9.726 1.00 96.56 169 VAL A N 1
ATOM 1387 C CA . VAL A 1 169 ? -13.327 -11.461 10.620 1.00 96.56 169 VAL A CA 1
ATOM 1388 C C . VAL A 1 169 ? -14.240 -10.254 10.331 1.00 96.56 169 VAL A C 1
ATOM 1390 O O . VAL A 1 169 ? -14.211 -9.268 11.070 1.00 96.56 169 VAL A O 1
ATOM 1393 N N . ASP A 1 170 ? -15.080 -10.301 9.291 1.00 98.00 170 ASP A N 1
ATOM 1394 C CA . ASP A 1 170 ? -15.906 -9.163 8.869 1.00 98.00 170 ASP A CA 1
ATOM 1395 C C . ASP A 1 170 ? -16.918 -8.723 9.938 1.00 98.00 170 ASP A C 1
ATOM 1397 O O . ASP A 1 170 ? -17.495 -9.529 10.667 1.00 98.00 170 ASP A O 1
ATOM 1401 N N . GLY A 1 171 ? -17.104 -7.411 10.081 1.00 97.44 171 GLY A N 1
ATOM 1402 C CA . GLY A 1 171 ? -17.947 -6.816 11.117 1.00 97.44 171 GLY A CA 1
ATOM 1403 C C . GLY A 1 171 ? -17.425 -6.952 12.555 1.00 97.44 171 GLY A C 1
ATOM 1404 O O . GLY A 1 171 ? -18.031 -6.369 13.456 1.00 97.44 171 GLY A O 1
ATOM 1405 N N . THR A 1 172 ? -16.311 -7.655 12.798 1.00 98.00 172 THR A N 1
ATOM 1406 C CA . THR A 1 172 ? -15.707 -7.784 14.136 1.00 98.00 172 THR A CA 1
ATOM 1407 C C . THR A 1 172 ? -15.314 -6.412 14.674 1.00 98.00 172 THR A C 1
ATOM 1409 O O . THR A 1 172 ? -14.547 -5.697 14.029 1.00 98.00 172 THR A O 1
ATOM 1412 N N . VAL A 1 173 ? -15.795 -6.056 15.871 1.00 98.06 173 VAL A N 1
ATOM 1413 C CA . VAL A 1 173 ? -15.485 -4.785 16.550 1.00 98.06 173 VAL A CA 1
ATOM 1414 C C . VAL A 1 173 ? -14.524 -5.026 17.711 1.00 98.06 173 VAL A C 1
ATOM 1416 O O . VAL A 1 173 ? -14.828 -5.806 18.610 1.00 98.06 173 VAL A O 1
ATOM 1419 N N . LEU A 1 174 ? -13.389 -4.326 17.721 1.00 96.81 174 LEU A N 1
ATOM 1420 C CA . LEU A 1 174 ? -12.354 -4.406 18.758 1.00 96.81 174 LEU A CA 1
ATOM 1421 C C . LEU A 1 174 ? -12.002 -3.011 19.297 1.00 96.81 174 LEU A C 1
ATOM 1423 O O . LEU A 1 174 ? -12.331 -1.991 18.687 1.00 96.81 174 LEU A O 1
ATOM 1427 N N . ALA A 1 175 ? -11.281 -2.957 20.420 1.00 97.31 175 ALA A N 1
ATOM 1428 C CA . ALA A 1 175 ? -10.602 -1.730 20.840 1.00 97.31 175 ALA A CA 1
ATOM 1429 C C . ALA A 1 175 ? -9.555 -1.315 19.786 1.00 97.31 175 ALA A C 1
ATOM 1431 O O . ALA A 1 175 ? -8.931 -2.169 19.151 1.00 97.31 175 ALA A O 1
ATOM 1432 N N . ILE A 1 176 ? -9.332 -0.012 19.588 1.00 97.25 176 ILE A N 1
ATOM 1433 C CA . ILE A 1 176 ? -8.483 0.484 18.489 1.00 97.25 176 ILE A CA 1
ATOM 1434 C C . ILE A 1 176 ? -7.045 -0.069 18.534 1.00 97.25 176 ILE A C 1
ATOM 1436 O O . ILE A 1 176 ? -6.465 -0.400 17.497 1.00 97.25 176 ILE A O 1
ATOM 1440 N N . ASN A 1 177 ? -6.508 -0.257 19.741 1.00 96.00 177 ASN A N 1
ATOM 1441 C CA . ASN A 1 177 ? -5.172 -0.784 20.020 1.00 96.00 177 ASN A CA 1
ATOM 1442 C C . ASN A 1 177 ? -5.088 -2.325 20.061 1.00 96.00 177 ASN A C 1
ATOM 1444 O O . ASN A 1 177 ? -3.991 -2.859 20.210 1.00 96.00 177 ASN A O 1
ATOM 1448 N N . GLN A 1 178 ? -6.203 -3.044 19.920 1.00 97.56 178 GLN A N 1
ATOM 1449 C CA . GLN A 1 178 ? -6.234 -4.506 19.872 1.00 97.56 178 GLN A CA 1
ATOM 1450 C C . GLN A 1 178 ? -6.105 -4.990 18.413 1.00 97.56 178 GLN A C 1
ATOM 1452 O O . GLN A 1 178 ? -6.789 -4.452 17.540 1.00 97.56 178 GLN A O 1
ATOM 1457 N N . PRO A 1 179 ? -5.249 -5.974 18.092 1.00 97.94 179 PRO A N 1
ATOM 1458 C CA . PRO A 1 179 ? -5.155 -6.510 16.736 1.00 97.94 179 PRO A CA 1
ATOM 1459 C C . PRO A 1 179 ? -6.350 -7.402 16.385 1.00 97.94 179 PRO A C 1
ATOM 1461 O O . PRO A 1 179 ? -6.882 -8.114 17.238 1.00 97.94 179 PRO A O 1
ATOM 1464 N N . PHE A 1 180 ? -6.722 -7.400 15.106 1.00 98.44 180 PHE A N 1
ATOM 1465 C CA . PHE A 1 180 ? -7.580 -8.419 14.511 1.00 98.44 180 PHE A CA 1
ATOM 1466 C C . PHE A 1 180 ? -6.787 -9.712 14.313 1.00 98.44 180 PHE A C 1
ATOM 1468 O O . PHE A 1 180 ? -5.606 -9.656 13.963 1.00 98.44 180 PHE A O 1
ATOM 1475 N N . TYR A 1 181 ? -7.446 -10.859 14.484 1.00 97.19 181 TYR A N 1
ATOM 1476 C CA . TYR A 1 181 ? -6.910 -12.157 14.082 1.00 97.19 181 TYR A CA 1
ATOM 1477 C C . TYR A 1 181 ? -7.445 -12.491 12.687 1.00 97.19 181 TYR A C 1
ATOM 1479 O O . TYR A 1 181 ? -8.657 -12.563 12.501 1.00 97.19 181 TYR A O 1
ATOM 1487 N N . VAL A 1 182 ? -6.547 -12.634 11.713 1.00 95.94 182 VAL A N 1
ATOM 1488 C CA . VAL A 1 182 ? -6.873 -12.856 10.296 1.00 95.94 182 VAL A CA 1
ATOM 1489 C C . VAL A 1 182 ? -6.140 -14.117 9.860 1.00 95.94 182 VAL A C 1
ATOM 1491 O O . VAL A 1 182 ? -4.908 -14.134 9.752 1.00 95.94 182 VAL A O 1
ATOM 1494 N N . GLY A 1 183 ? -6.888 -15.208 9.712 1.00 92.38 183 GLY A N 1
ATOM 1495 C CA . GLY A 1 183 ? -6.337 -16.535 9.453 1.00 92.38 183 GLY A CA 1
ATOM 1496 C C . GLY A 1 183 ? -5.428 -17.021 10.577 1.00 92.38 183 GLY A C 1
ATOM 1497 O O . GLY A 1 183 ? -5.887 -17.429 11.640 1.00 92.38 183 GLY A O 1
ATOM 1498 N N . LYS A 1 184 ? -4.112 -16.958 10.344 1.00 93.50 184 LYS A N 1
ATOM 1499 C CA . LYS A 1 184 ? -3.063 -17.284 11.329 1.00 93.50 184 LYS A CA 1
ATOM 1500 C C . LYS A 1 184 ? -2.301 -16.065 11.868 1.00 93.50 184 LYS A C 1
ATOM 1502 O O . LYS A 1 184 ? -1.381 -16.235 12.667 1.00 93.50 184 LYS A O 1
ATOM 1507 N N . TYR A 1 185 ? -2.640 -14.859 11.414 1.00 96.56 185 TYR A N 1
ATOM 1508 C CA . TYR A 1 185 ? -1.881 -13.630 11.645 1.00 96.56 185 TYR A CA 1
ATOM 1509 C C . TYR A 1 185 ? -2.618 -12.626 12.531 1.00 96.56 185 TYR A C 1
ATOM 1511 O O . TYR A 1 185 ? -3.836 -12.667 12.673 1.00 96.56 185 TYR A O 1
ATOM 1519 N N . MET A 1 186 ? -1.856 -11.693 13.102 1.00 96.69 186 MET A N 1
ATOM 1520 C CA . MET A 1 186 ? -2.386 -10.497 13.754 1.00 96.69 186 MET A CA 1
ATOM 1521 C C . MET A 1 186 ? -2.219 -9.295 12.822 1.00 96.69 186 MET A C 1
ATOM 1523 O O . MET A 1 186 ? -1.167 -9.151 12.202 1.00 96.69 186 MET A O 1
ATOM 1527 N N . MET A 1 187 ? -3.226 -8.426 12.740 1.00 97.69 187 MET A N 1
ATOM 1528 C CA . MET A 1 187 ? -3.189 -7.201 11.929 1.00 97.69 187 MET A CA 1
ATOM 1529 C C . MET A 1 187 ? -3.838 -6.040 12.687 1.00 97.69 187 MET A C 1
ATOM 1531 O O . MET A 1 187 ? -4.919 -6.202 13.256 1.00 97.69 187 MET A O 1
ATOM 1535 N N . MET A 1 188 ? -3.237 -4.846 12.685 1.00 97.31 188 MET A N 1
ATOM 1536 C CA . MET A 1 188 ? -3.905 -3.671 13.270 1.00 97.31 188 MET A CA 1
ATOM 1537 C C . MET A 1 188 ? -5.020 -3.117 12.375 1.00 97.31 188 MET A C 1
ATOM 1539 O O . MET A 1 188 ? -5.994 -2.566 12.892 1.00 97.31 188 MET A O 1
ATOM 1543 N N . TYR A 1 189 ? -4.876 -3.292 11.064 1.00 97.38 189 TYR A N 1
ATOM 1544 C CA . TYR A 1 189 ? -5.782 -2.894 9.987 1.00 97.38 189 TYR A CA 1
ATOM 1545 C C . TYR A 1 189 ? -5.445 -3.737 8.738 1.00 97.38 189 TYR A C 1
ATOM 1547 O O . TYR A 1 189 ? -4.360 -4.328 8.679 1.00 97.38 189 TYR A O 1
ATOM 1555 N N . PRO A 1 190 ? -6.324 -3.832 7.726 1.00 97.25 190 PRO A N 1
ATOM 1556 C CA . PRO A 1 190 ? -6.032 -4.584 6.516 1.00 97.25 190 PRO A CA 1
ATOM 1557 C C . PRO A 1 190 ? -4.776 -4.048 5.822 1.00 97.25 190 PRO A C 1
ATOM 1559 O O . PRO A 1 190 ? -4.628 -2.838 5.647 1.00 97.25 190 PRO A O 1
ATOM 1562 N N . LYS A 1 191 ? -3.904 -4.969 5.396 1.00 95.38 191 LYS A N 1
ATOM 1563 C CA . LYS A 1 191 ? -2.562 -4.723 4.824 1.00 95.38 191 LYS A CA 1
ATOM 1564 C C . LYS A 1 191 ? -1.473 -4.251 5.807 1.00 95.38 191 LYS A C 1
ATOM 1566 O O . LYS A 1 191 ? -0.354 -4.015 5.366 1.00 95.38 191 LYS A O 1
ATOM 1571 N N . ASP A 1 192 ? -1.740 -4.171 7.114 1.00 94.81 192 ASP A N 1
ATOM 1572 C CA . ASP A 1 192 ? -0.688 -3.949 8.119 1.00 94.81 192 ASP A CA 1
ATOM 1573 C C . ASP A 1 192 ? 0.286 -5.138 8.194 1.00 94.81 192 ASP A C 1
ATOM 1575 O O . ASP A 1 192 ? -0.115 -6.250 8.535 1.00 94.81 192 ASP A O 1
ATOM 1579 N N . ASP A 1 193 ? 1.574 -4.900 7.931 1.00 92.00 193 ASP A N 1
ATOM 1580 C CA . ASP A 1 193 ? 2.643 -5.896 8.089 1.00 92.00 193 ASP A CA 1
ATOM 1581 C C . ASP A 1 193 ? 3.354 -5.819 9.455 1.00 92.00 193 ASP A C 1
ATOM 1583 O O . ASP A 1 193 ? 4.196 -6.666 9.763 1.00 92.00 193 ASP A O 1
ATOM 1587 N N . SER A 1 194 ? 3.017 -4.837 10.305 1.00 91.56 194 SER A N 1
ATOM 1588 C CA . SER A 1 194 ? 3.824 -4.505 11.491 1.00 91.56 194 SER A CA 1
ATOM 1589 C C . SER A 1 194 ? 3.787 -5.535 12.622 1.00 91.56 194 SER A C 1
ATOM 1591 O O . SER A 1 194 ? 4.673 -5.532 13.476 1.00 91.56 194 SER A O 1
ATOM 1593 N N . LEU A 1 195 ? 2.821 -6.457 12.592 1.00 93.00 195 LEU A N 1
ATOM 1594 C CA . LEU A 1 195 ? 2.729 -7.612 13.492 1.00 93.00 195 LEU A CA 1
ATOM 1595 C C . LEU A 1 195 ? 3.166 -8.935 12.828 1.00 93.00 195 LEU A C 1
ATOM 1597 O O . LEU A 1 195 ? 2.910 -10.012 13.363 1.00 93.00 195 LEU A O 1
ATOM 1601 N N . GLY A 1 196 ? 3.848 -8.867 11.678 1.00 91.12 196 GLY A N 1
ATOM 1602 C CA . GLY A 1 196 ? 4.386 -10.038 10.977 1.00 91.12 196 GLY A CA 1
ATOM 1603 C C . GLY A 1 196 ? 3.365 -10.790 10.120 1.00 91.12 196 GLY A C 1
ATOM 1604 O O . GLY A 1 196 ? 3.527 -11.992 9.903 1.00 91.12 196 GLY A O 1
ATOM 1605 N N . ALA A 1 197 ? 2.318 -10.106 9.649 1.00 93.00 197 ALA A N 1
ATOM 1606 C CA . ALA A 1 197 ? 1.334 -10.681 8.739 1.00 93.00 197 ALA A CA 1
ATOM 1607 C C . ALA A 1 197 ? 1.969 -11.115 7.404 1.00 93.00 197 ALA A C 1
ATOM 1609 O O . ALA A 1 197 ? 2.853 -10.447 6.863 1.00 93.00 197 ALA A O 1
ATOM 1610 N N . GLY A 1 198 ? 1.527 -12.262 6.887 1.00 89.44 198 GLY A N 1
ATOM 1611 C CA . GLY A 1 198 ? 2.050 -12.850 5.655 1.00 89.44 198 GLY A CA 1
ATOM 1612 C C . GLY A 1 198 ? 1.548 -12.147 4.397 1.00 89.44 198 GLY A C 1
ATOM 1613 O O . GLY A 1 198 ? 0.446 -11.591 4.369 1.00 89.44 198 GLY A O 1
ATOM 1614 N N . LEU A 1 199 ? 2.340 -12.211 3.321 1.00 89.12 199 LEU A N 1
ATOM 1615 C CA . LEU A 1 199 ? 1.920 -11.683 2.020 1.00 89.12 199 LEU A CA 1
ATOM 1616 C C . LEU A 1 199 ? 0.667 -12.396 1.501 1.00 89.12 199 LEU A C 1
ATOM 1618 O O . LEU A 1 199 ? -0.132 -11.771 0.803 1.00 89.12 199 LEU A O 1
ATOM 1622 N N . GLU A 1 200 ? 0.467 -13.662 1.883 1.00 88.62 200 GLU A N 1
ATOM 1623 C CA . GLU A 1 200 ? -0.721 -14.436 1.535 1.00 88.62 200 GLU A CA 1
ATOM 1624 C C . GLU A 1 200 ? -2.035 -13.750 1.929 1.00 88.62 200 GLU A C 1
ATOM 1626 O O . GLU A 1 200 ? -2.972 -13.887 1.154 1.00 88.62 200 GLU A O 1
ATOM 1631 N N . GLU A 1 201 ? -2.081 -12.948 3.006 1.00 91.56 201 GLU A N 1
ATOM 1632 C CA . GLU A 1 201 ? -3.264 -12.169 3.430 1.00 91.56 201 GLU A CA 1
ATOM 1633 C C . GLU A 1 201 ? -3.196 -10.691 2.987 1.00 91.56 201 GLU A C 1
ATOM 1635 O O . GLU A 1 201 ? -4.205 -10.062 2.658 1.00 91.56 201 GLU A O 1
ATOM 1640 N N . ILE A 1 202 ? -1.993 -10.108 2.917 1.00 92.88 202 ILE A N 1
ATOM 1641 C CA . ILE A 1 202 ? -1.802 -8.684 2.581 1.00 92.88 202 ILE A CA 1
ATOM 1642 C C . ILE A 1 202 ? -2.102 -8.386 1.100 1.00 92.88 202 ILE A C 1
ATOM 1644 O O . ILE A 1 202 ? -2.741 -7.373 0.784 1.00 92.88 202 ILE A O 1
ATOM 1648 N N . VAL A 1 203 ? -1.632 -9.224 0.172 1.00 89.38 203 VAL A N 1
ATOM 1649 C CA . VAL A 1 203 ? -1.675 -8.943 -1.277 1.00 89.38 203 VAL A CA 1
ATOM 1650 C C . VAL A 1 203 ? -3.119 -8.961 -1.796 1.00 89.38 203 VAL A C 1
ATOM 1652 O O . VAL A 1 203 ? -3.924 -9.787 -1.371 1.00 89.38 203 VAL A O 1
ATOM 1655 N N . ASN A 1 204 ? -3.483 -8.013 -2.665 1.00 87.38 204 ASN A N 1
ATOM 1656 C CA . ASN A 1 204 ? -4.832 -7.810 -3.235 1.00 87.38 204 ASN A CA 1
ATOM 1657 C C . ASN A 1 204 ? -5.993 -7.678 -2.231 1.00 87.38 204 ASN A C 1
ATOM 1659 O O . ASN A 1 204 ? -7.163 -7.661 -2.617 1.00 87.38 204 ASN A O 1
ATOM 1663 N N . CYS A 1 205 ? -5.692 -7.520 -0.940 1.00 91.69 205 CYS A N 1
ATOM 1664 C CA . CYS A 1 205 ? -6.688 -7.135 0.047 1.00 91.69 205 CYS A CA 1
ATOM 1665 C C . CYS A 1 205 ? -7.241 -5.732 -0.275 1.00 91.69 205 CYS A C 1
ATOM 1667 O O . CYS A 1 205 ? -6.465 -4.772 -0.369 1.00 91.69 205 CYS A O 1
ATOM 1669 N N . ARG A 1 206 ? -8.575 -5.648 -0.402 1.00 92.94 206 ARG A N 1
ATOM 1670 C CA . ARG A 1 206 ? -9.404 -4.433 -0.560 1.00 92.94 206 ARG A CA 1
ATOM 1671 C C . ARG A 1 206 ? -10.306 -4.165 0.662 1.00 92.94 206 ARG A C 1
ATOM 1673 O O . ARG A 1 206 ? -11.261 -3.408 0.573 1.00 92.94 206 ARG A O 1
ATOM 1680 N N . CYS A 1 207 ? -10.046 -4.815 1.797 1.00 96.00 207 CYS A N 1
ATOM 1681 C CA . CYS A 1 207 ? -10.780 -4.554 3.039 1.00 96.00 207 CYS A CA 1
ATOM 1682 C C . CYS A 1 207 ? -10.395 -3.177 3.619 1.00 96.00 207 CYS A C 1
ATOM 1684 O O . CYS A 1 207 ? -9.260 -2.717 3.443 1.00 96.00 207 CYS A O 1
ATOM 1686 N N . SER A 1 208 ? -11.328 -2.563 4.342 1.00 96.88 208 SER A N 1
ATOM 1687 C CA . SER A 1 208 ? -11.192 -1.283 5.048 1.00 96.88 208 SER A CA 1
ATOM 1688 C C . SER A 1 208 ? -11.456 -1.452 6.555 1.00 96.88 208 SER A C 1
ATOM 1690 O O . SER A 1 208 ? -11.605 -2.571 7.060 1.00 96.88 208 SER A O 1
ATOM 1692 N N . VAL A 1 209 ? -11.459 -0.342 7.298 1.00 97.50 209 VAL A N 1
ATOM 1693 C CA . VAL A 1 209 ? -11.798 -0.302 8.727 1.00 97.50 209 VAL A CA 1
ATOM 1694 C C . VAL A 1 209 ? -12.757 0.851 8.979 1.00 97.50 209 VAL A C 1
ATOM 1696 O O . VAL A 1 209 ? -12.488 1.982 8.593 1.00 97.50 209 VAL A O 1
ATOM 1699 N N . GLU A 1 210 ? -13.846 0.569 9.680 1.00 97.31 210 GLU A N 1
ATOM 1700 C CA . GLU A 1 210 ? -14.745 1.581 10.228 1.00 97.31 210 GLU A CA 1
ATOM 1701 C C . GLU A 1 210 ? -14.253 1.954 11.635 1.00 97.31 210 GLU A C 1
ATOM 1703 O O . GLU A 1 210 ? -14.153 1.098 12.520 1.00 97.31 210 GLU A O 1
ATOM 1708 N N . TYR A 1 211 ? -13.894 3.221 11.842 1.00 96.62 211 TYR A N 1
ATOM 1709 C CA . TYR A 1 211 ? -13.374 3.720 13.117 1.00 96.62 211 TYR A CA 1
ATOM 1710 C C . TYR A 1 211 ? -14.475 4.384 13.938 1.00 96.62 211 TYR A C 1
ATOM 1712 O O . TYR A 1 211 ? -15.271 5.158 13.415 1.00 96.62 211 TYR A O 1
ATOM 1720 N N . LEU A 1 212 ? -14.507 4.078 15.235 1.00 94.75 212 LEU A N 1
ATOM 1721 C CA . LEU A 1 212 ? -15.630 4.389 16.111 1.00 94.75 212 LEU A CA 1
ATOM 1722 C C . LEU A 1 212 ? -15.153 5.084 17.390 1.00 94.75 212 LEU A C 1
ATOM 1724 O O . LEU A 1 212 ? -14.293 4.576 18.117 1.00 94.75 212 LEU A O 1
ATOM 1728 N N . HIS A 1 213 ? -15.765 6.219 17.710 1.00 91.94 213 HIS A N 1
ATOM 1729 C CA . HIS A 1 213 ? -15.758 6.770 19.064 1.00 91.94 213 HIS A CA 1
ATOM 1730 C C . HIS A 1 213 ? -16.774 6.024 19.928 1.00 91.94 213 HIS A C 1
ATOM 1732 O O . HIS A 1 213 ? -17.843 5.633 19.457 1.00 91.94 213 HIS A O 1
ATOM 1738 N N . GLU A 1 214 ? -16.483 5.862 21.216 1.00 80.44 214 GLU A N 1
ATOM 1739 C CA . GLU A 1 214 ? -17.541 5.553 22.174 1.00 80.44 214 GLU A CA 1
ATOM 1740 C C . GLU A 1 214 ? -18.447 6.770 22.346 1.00 80.44 214 GLU A C 1
ATOM 1742 O O . GLU A 1 214 ? -17.987 7.875 22.635 1.00 80.44 214 GLU A O 1
ATOM 1747 N N . ALA A 1 215 ? -19.749 6.557 22.155 1.00 60.78 215 ALA A N 1
ATOM 1748 C CA . ALA A 1 215 ? -20.741 7.587 22.391 1.00 60.78 215 ALA A CA 1
ATOM 1749 C C . ALA A 1 215 ? -20.708 8.000 23.868 1.00 60.78 215 ALA A C 1
ATOM 1751 O O . ALA A 1 215 ? -20.889 7.171 24.760 1.00 60.78 215 ALA A O 1
ATOM 1752 N N . ILE A 1 216 ? -20.522 9.296 24.122 1.00 51.84 216 ILE A N 1
ATOM 1753 C CA . ILE A 1 216 ? -20.808 9.877 25.433 1.00 51.84 216 ILE A CA 1
ATOM 1754 C C . ILE A 1 216 ? -22.322 9.757 25.626 1.00 51.84 216 ILE A C 1
ATOM 1756 O O . ILE A 1 216 ? -23.079 10.462 24.959 1.00 51.84 216 ILE A O 1
ATOM 1760 N N . GLU A 1 217 ? -22.764 8.843 26.494 1.00 39.19 217 GLU A N 1
ATOM 1761 C CA . GLU A 1 217 ? -24.189 8.622 26.753 1.00 39.19 217 GLU A CA 1
ATOM 1762 C C . GLU A 1 217 ? -24.848 9.916 27.246 1.00 39.19 217 GLU A C 1
ATOM 1764 O O . GLU A 1 217 ? -24.614 10.377 28.363 1.00 39.19 217 GLU A O 1
ATOM 1769 N N . ASN A 1 218 ? -25.684 10.510 26.394 1.00 39.66 218 ASN A N 1
ATOM 1770 C CA . ASN A 1 218 ? -26.405 11.741 26.688 1.00 39.66 218 ASN A CA 1
ATOM 1771 C C . ASN A 1 218 ? -27.876 11.541 26.270 1.00 39.66 218 ASN A C 1
ATOM 1773 O O . ASN A 1 218 ? -28.144 11.235 25.104 1.00 39.66 218 ASN A O 1
ATOM 1777 N N . PRO A 1 219 ? -28.845 11.593 27.202 1.00 37.03 219 PRO A N 1
ATOM 1778 C CA . PRO A 1 219 ? -30.137 10.945 26.995 1.00 37.03 219 PRO A CA 1
ATOM 1779 C C . PRO A 1 219 ? -31.097 11.733 26.089 1.00 37.03 219 PRO A C 1
ATOM 1781 O O . PRO A 1 219 ? -31.620 12.768 26.484 1.00 37.03 219 PRO A O 1
ATOM 1784 N N . LYS A 1 220 ? -31.409 11.126 24.935 1.00 36.78 220 LYS A N 1
ATOM 1785 C CA . LYS A 1 220 ? -32.614 11.287 24.090 1.00 36.78 220 LYS A CA 1
ATOM 1786 C C . LYS A 1 220 ? -33.055 12.704 23.673 1.00 36.78 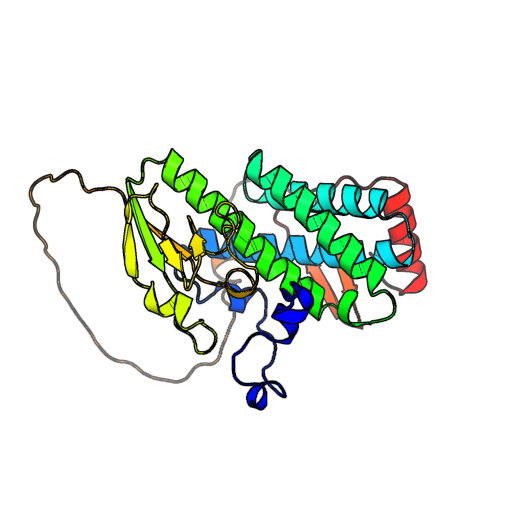220 LYS A C 1
ATOM 1788 O O . LYS A 1 220 ? -33.530 13.506 24.474 1.00 36.78 220 LYS A O 1
ATOM 1793 N N . ARG A 1 221 ? -33.200 12.889 22.356 1.00 32.25 221 ARG A N 1
ATOM 1794 C CA . ARG A 1 221 ? -34.321 13.650 21.771 1.00 32.25 221 ARG A CA 1
ATOM 1795 C C . ARG A 1 221 ? -34.939 12.866 20.610 1.00 32.25 221 ARG A C 1
ATOM 1797 O O . ARG A 1 221 ? -34.251 12.061 19.994 1.00 32.25 221 ARG A O 1
ATOM 1804 N N . ASN A 1 222 ? -36.245 13.042 20.416 1.00 31.12 222 ASN A N 1
ATOM 1805 C CA . ASN A 1 222 ? -37.098 12.157 19.614 1.00 31.12 222 ASN A CA 1
ATOM 1806 C C . ASN A 1 222 ? -37.175 12.534 18.128 1.00 31.12 222 ASN A C 1
ATOM 1808 O O . ASN A 1 222 ? -36.816 13.648 17.746 1.00 31.12 222 ASN A O 1
ATOM 1812 N N . GLU A 1 223 ? -37.695 11.597 17.330 1.00 38.47 223 GLU A N 1
ATOM 1813 C CA . GLU A 1 223 ? -38.007 11.771 15.910 1.00 38.47 223 GLU A CA 1
ATOM 1814 C C . GLU A 1 223 ? -39.114 12.812 15.651 1.00 38.47 223 GLU A C 1
ATOM 1816 O O . GLU A 1 223 ? -39.877 13.155 16.558 1.00 38.47 223 GLU A O 1
ATOM 1821 N N . ASN A 1 224 ? -39.227 13.259 14.389 1.00 29.55 224 ASN A N 1
ATOM 1822 C CA . ASN A 1 224 ? -40.505 13.371 13.659 1.00 29.55 224 ASN A CA 1
ATOM 1823 C C . ASN A 1 224 ? -40.311 13.913 12.225 1.00 29.55 224 ASN A C 1
ATOM 1825 O O . ASN A 1 224 ? -40.109 15.115 12.073 1.00 29.55 224 ASN A O 1
ATOM 1829 N N . SER A 1 225 ? -40.471 13.059 11.202 1.00 31.44 225 SER A N 1
ATOM 1830 C CA . SER A 1 225 ? -41.293 13.334 9.996 1.00 31.44 225 SER A CA 1
ATOM 1831 C C . SER A 1 225 ? -41.199 12.205 8.953 1.00 31.44 225 SER A C 1
ATOM 1833 O O . SER A 1 225 ? -40.141 11.986 8.368 1.00 31.44 225 SER A O 1
ATOM 1835 N N . GLU A 1 226 ? -42.327 11.547 8.686 1.00 28.89 226 GLU A N 1
ATOM 1836 C CA . GLU A 1 226 ? -42.627 10.783 7.456 1.00 28.89 226 GLU A CA 1
ATOM 1837 C C . GLU A 1 226 ? -43.145 11.778 6.373 1.00 28.89 226 GLU A C 1
ATOM 1839 O O . GLU A 1 226 ? -43.321 12.956 6.688 1.00 28.89 226 GLU A O 1
ATOM 1844 N N . VAL A 1 227 ? -43.441 11.473 5.099 1.00 29.94 227 VAL A N 1
ATOM 1845 C CA . VAL A 1 227 ? -43.444 10.244 4.257 1.00 29.94 227 VAL A CA 1
ATOM 1846 C C . VAL A 1 227 ? -42.762 10.628 2.892 1.00 29.94 227 VAL A C 1
ATOM 1848 O O . VAL A 1 227 ? -41.945 11.542 2.920 1.00 29.94 227 VAL A O 1
ATOM 1851 N N . GLN A 1 228 ? -42.929 10.088 1.666 1.00 27.33 228 GLN A N 1
ATOM 1852 C CA . GLN A 1 228 ? -43.799 9.085 1.009 1.00 27.33 228 GLN A CA 1
ATOM 1853 C C . GLN A 1 228 ? -43.083 8.489 -0.239 1.00 27.33 228 GLN A C 1
ATOM 1855 O O . GLN A 1 228 ? -42.036 8.987 -0.645 1.00 27.33 228 GLN A O 1
ATOM 1860 N N . GLU A 1 229 ? -43.680 7.486 -0.893 1.00 32.09 229 GLU A N 1
ATOM 1861 C CA . GLU A 1 229 ? -43.342 7.017 -2.252 1.00 32.09 229 GLU A CA 1
ATOM 1862 C C . GLU A 1 229 ? -44.309 7.605 -3.303 1.00 32.09 229 GLU A C 1
ATOM 1864 O O . GLU A 1 229 ? -45.484 7.779 -2.985 1.00 32.09 229 GLU A O 1
ATOM 1869 N N . GLU A 1 230 ? -43.881 7.788 -4.564 1.00 28.27 230 GLU A N 1
ATOM 1870 C CA . GLU A 1 230 ? -44.568 7.121 -5.690 1.00 28.27 230 GLU A CA 1
ATOM 1871 C C . GLU A 1 230 ? -43.774 7.070 -7.015 1.00 28.27 230 GLU A C 1
ATOM 1873 O O . GLU A 1 230 ? -42.911 7.882 -7.332 1.00 28.27 230 GLU A O 1
ATOM 1878 N N . THR A 1 231 ? -44.117 6.030 -7.766 1.00 29.47 231 THR A N 1
ATOM 1879 C CA . THR A 1 231 ? -43.605 5.460 -9.020 1.00 29.47 231 THR A CA 1
ATOM 1880 C C . THR A 1 231 ? -43.400 6.370 -10.244 1.00 29.47 231 THR A C 1
ATOM 1882 O O . THR A 1 231 ? -44.226 7.229 -10.539 1.00 29.47 231 THR A O 1
ATOM 1885 N N . GLY A 1 232 ? -42.436 5.995 -11.100 1.00 25.42 232 GLY A N 1
ATOM 1886 C CA . GLY A 1 232 ? -42.395 6.362 -12.525 1.00 25.42 232 GLY A CA 1
ATOM 1887 C C . GLY A 1 232 ? -41.240 5.677 -13.274 1.00 25.42 232 GLY A C 1
ATOM 1888 O O . GLY A 1 232 ? -40.089 5.822 -12.878 1.00 25.42 232 GLY A O 1
ATOM 1889 N N . LYS A 1 233 ? -41.529 4.918 -14.341 1.00 40.47 233 LYS A N 1
ATOM 1890 C CA . LYS A 1 233 ? -40.523 4.370 -15.275 1.00 40.47 233 LYS A CA 1
ATOM 1891 C C . LYS A 1 233 ? -40.613 5.098 -16.613 1.00 40.47 233 LYS A C 1
ATOM 1893 O O . LYS A 1 233 ? -41.727 5.346 -17.055 1.00 40.47 233 LYS A O 1
ATOM 1898 N N . ASP A 1 234 ? -39.469 5.324 -17.257 1.00 26.69 234 ASP A N 1
ATOM 1899 C CA . ASP A 1 234 ? -39.206 4.902 -18.644 1.00 26.69 234 ASP A CA 1
ATOM 1900 C C . ASP A 1 234 ? -37.697 5.020 -18.966 1.00 26.69 234 ASP A C 1
ATOM 1902 O O . ASP A 1 234 ? -36.911 5.480 -18.136 1.00 26.69 234 ASP A O 1
ATOM 1906 N N . GLU A 1 235 ? -37.267 4.480 -20.109 1.00 46.50 235 GLU A N 1
ATOM 1907 C CA . GLU A 1 235 ? -35.864 4.136 -20.406 1.00 46.50 235 GLU A CA 1
ATOM 1908 C C . GLU A 1 235 ? -35.052 5.304 -21.010 1.00 46.50 235 GLU A C 1
ATOM 1910 O O . GLU A 1 235 ? -35.456 5.888 -22.015 1.00 46.50 235 GLU A O 1
ATOM 1915 N N . ILE A 1 236 ? -33.868 5.615 -20.453 1.00 25.88 236 ILE A N 1
ATOM 1916 C CA . ILE A 1 236 ? -32.936 6.643 -20.971 1.00 25.88 236 ILE A CA 1
ATOM 1917 C C . ILE A 1 236 ? -31.478 6.143 -20.885 1.00 25.88 236 ILE A C 1
ATOM 1919 O O . ILE A 1 236 ? -31.127 5.366 -19.998 1.00 25.88 236 ILE A O 1
ATOM 1923 N N . GLY A 1 237 ? -30.637 6.557 -21.842 1.00 34.59 237 GLY A N 1
ATOM 1924 C CA . GLY A 1 237 ? -29.223 6.175 -21.951 1.00 34.59 237 GLY A CA 1
ATOM 1925 C C . GLY A 1 237 ? -28.244 6.989 -21.087 1.00 34.59 237 GLY A C 1
ATOM 1926 O O . GLY A 1 237 ? -28.584 8.025 -20.526 1.00 34.59 237 GLY A O 1
ATOM 1927 N N . PHE A 1 238 ? -27.007 6.493 -21.011 1.00 30.17 238 PHE A N 1
ATOM 1928 C CA . PHE A 1 238 ? -25.923 6.982 -20.149 1.00 30.17 238 PHE A CA 1
ATOM 1929 C C . PHE A 1 238 ? -25.316 8.312 -20.643 1.00 30.17 238 PHE A C 1
ATOM 1931 O O . PHE A 1 238 ? -24.967 8.422 -21.819 1.00 30.17 238 PHE A O 1
ATOM 1938 N N . VAL A 1 239 ? -25.127 9.280 -19.739 1.00 30.02 239 VAL A N 1
ATOM 1939 C CA . VAL A 1 239 ? -24.370 10.531 -19.953 1.00 30.02 239 VAL A CA 1
ATOM 1940 C C . VAL A 1 239 ? -23.540 10.801 -18.693 1.00 30.02 239 VAL A C 1
ATOM 1942 O O . VAL A 1 239 ? -24.048 10.642 -17.585 1.00 30.02 239 VAL A O 1
ATOM 1945 N N . ASP A 1 240 ? -22.265 11.158 -18.861 1.00 34.12 240 ASP A N 1
ATOM 1946 C CA . ASP A 1 240 ? -21.348 11.490 -17.762 1.00 34.12 240 ASP A CA 1
ATOM 1947 C C . ASP A 1 240 ? -21.634 12.912 -17.244 1.00 34.12 240 ASP A C 1
ATOM 1949 O O . ASP A 1 240 ? -21.837 13.833 -18.035 1.00 34.12 240 ASP A O 1
ATOM 1953 N N . VAL A 1 241 ? -21.698 13.094 -15.923 1.00 31.55 241 VAL A N 1
ATOM 1954 C CA . VAL A 1 241 ? -22.242 14.313 -15.286 1.00 31.55 241 VAL A CA 1
ATOM 1955 C C . VAL A 1 241 ? -21.153 15.326 -14.905 1.00 31.55 241 VAL A C 1
ATOM 1957 O O . VAL A 1 241 ? -21.384 16.242 -14.114 1.00 31.55 241 VAL A O 1
ATOM 1960 N N . THR A 1 242 ? -19.963 15.205 -15.499 1.00 32.31 242 THR A N 1
ATOM 1961 C CA . THR A 1 242 ? -18.861 16.170 -15.343 1.00 32.31 242 THR A CA 1
ATOM 1962 C C . THR A 1 242 ? -19.257 17.604 -15.732 1.00 32.31 242 THR A C 1
ATOM 1964 O O . THR A 1 242 ? -18.673 18.556 -15.218 1.00 32.31 242 THR A O 1
ATOM 1967 N N . GLU A 1 243 ? -20.261 17.785 -16.600 1.00 31.78 243 GLU A N 1
ATOM 1968 C CA . GLU A 1 243 ? -20.669 19.105 -17.103 1.00 31.78 243 GLU A CA 1
ATOM 1969 C C . GLU A 1 243 ? -21.512 19.943 -16.122 1.00 31.78 243 GLU A C 1
ATOM 1971 O O . GLU A 1 243 ? -21.360 21.164 -16.094 1.00 31.78 243 GLU A O 1
ATOM 1976 N N . GLU A 1 244 ? -22.382 19.353 -15.290 1.00 30.72 244 GLU A N 1
ATOM 1977 C CA . GLU A 1 244 ? -23.306 20.162 -14.466 1.00 30.72 244 GLU A CA 1
ATOM 1978 C C . GLU A 1 244 ? -22.615 20.777 -13.235 1.00 30.72 244 GLU A C 1
ATOM 1980 O O . GLU A 1 244 ? -22.929 21.900 -12.835 1.00 30.72 244 GLU A O 1
ATOM 1985 N N . TYR A 1 245 ? -21.585 20.118 -12.691 1.00 31.50 245 TYR A N 1
ATOM 1986 C CA . TYR A 1 245 ? -20.781 20.674 -11.592 1.00 31.50 245 TYR A CA 1
ATOM 1987 C C . TYR A 1 245 ? -19.957 21.907 -12.024 1.00 31.50 245 TYR A C 1
ATOM 1989 O O . TYR A 1 245 ? -19.614 22.754 -11.196 1.00 31.50 245 TYR A O 1
ATOM 1997 N N . LEU A 1 246 ? -19.695 22.063 -13.329 1.00 30.86 246 LEU A N 1
ATOM 1998 C CA . LEU A 1 246 ? -19.055 23.252 -13.906 1.00 30.86 246 LEU A CA 1
ATOM 1999 C C . LEU A 1 246 ? -20.006 24.462 -14.002 1.00 30.86 246 LEU A C 1
ATOM 2001 O O . LEU A 1 246 ? -19.540 25.583 -14.207 1.00 30.86 246 LEU A O 1
ATOM 2005 N N . ALA A 1 247 ? -21.322 24.274 -13.847 1.00 33.16 247 ALA A N 1
ATOM 2006 C CA . ALA A 1 247 ? -22.318 25.305 -14.148 1.00 33.16 247 ALA A CA 1
ATOM 2007 C C . ALA A 1 247 ? -22.602 26.306 -13.007 1.00 33.16 247 ALA A C 1
ATOM 2009 O O . ALA A 1 247 ? -23.211 27.344 -13.266 1.00 33.16 247 ALA A O 1
ATOM 2010 N N . GLN A 1 248 ? -22.208 26.020 -11.755 1.00 29.84 248 GLN A N 1
ATOM 2011 C CA . GLN A 1 248 ? -22.609 26.825 -10.578 1.00 29.84 248 GLN A CA 1
ATOM 2012 C C . GLN A 1 248 ? -21.465 27.251 -9.634 1.00 29.84 248 GLN A C 1
ATOM 2014 O O . GLN A 1 248 ? -21.715 27.887 -8.610 1.00 29.84 248 GLN A O 1
ATOM 2019 N N . ALA A 1 249 ? -20.203 26.964 -9.969 1.00 31.75 249 ALA A N 1
ATOM 2020 C CA . ALA A 1 249 ? -19.036 27.375 -9.178 1.00 31.75 249 ALA A CA 1
ATOM 2021 C C . ALA A 1 249 ? -18.663 28.863 -9.403 1.00 31.75 249 ALA A C 1
ATOM 2023 O O . ALA A 1 249 ? -17.611 29.181 -9.962 1.00 31.75 249 ALA A O 1
ATOM 2024 N N . ASP A 1 250 ? -19.536 29.786 -8.984 1.00 28.88 250 ASP A N 1
ATOM 2025 C CA . ASP A 1 250 ? -19.410 31.226 -9.261 1.00 28.88 250 ASP A CA 1
ATOM 2026 C C . ASP A 1 250 ? -18.251 31.910 -8.495 1.00 28.88 250 ASP A C 1
ATOM 2028 O O . ASP A 1 250 ? -18.396 32.459 -7.402 1.00 28.88 250 ASP A O 1
ATOM 2032 N N . GLY A 1 251 ? -17.069 31.880 -9.114 1.00 37.31 251 GLY A N 1
ATOM 2033 C CA . GLY A 1 251 ? -16.083 32.958 -9.069 1.00 37.31 251 GLY A CA 1
ATOM 2034 C C . GLY A 1 251 ? -15.310 33.210 -7.766 1.00 37.31 251 GLY A C 1
ATOM 2035 O O . GLY A 1 251 ? -15.607 34.173 -7.054 1.00 37.31 251 GLY A O 1
ATOM 2036 N N . LYS A 1 252 ? -14.154 32.531 -7.595 1.00 27.44 252 LYS A N 1
ATOM 2037 C CA . LYS A 1 252 ? -12.857 33.223 -7.344 1.00 27.44 252 LYS A CA 1
ATOM 2038 C C . LYS A 1 252 ? -11.578 32.365 -7.425 1.00 27.44 252 LYS A C 1
ATOM 2040 O O . LYS A 1 252 ? -11.289 31.562 -6.551 1.00 27.44 252 LYS A O 1
ATOM 2045 N N . GLN A 1 253 ? -10.747 32.728 -8.407 1.00 30.64 253 GLN A N 1
ATOM 2046 C CA . GLN A 1 253 ? -9.271 32.768 -8.393 1.00 30.64 253 GLN A CA 1
ATOM 2047 C C . GLN A 1 253 ? -8.456 31.528 -7.955 1.00 30.64 253 GLN A C 1
ATOM 2049 O O . GLN A 1 253 ? -8.002 31.423 -6.819 1.00 30.64 253 GLN A O 1
ATOM 2054 N N . GLY A 1 254 ? -8.047 30.751 -8.962 1.00 23.92 254 GLY A N 1
ATOM 2055 C CA . GLY A 1 254 ? -6.764 30.037 -9.035 1.00 23.92 254 GLY A CA 1
ATOM 2056 C C . GLY A 1 254 ? -6.341 29.952 -10.511 1.00 23.92 254 GLY A C 1
ATOM 2057 O O . GLY A 1 254 ? -7.203 29.745 -11.360 1.00 23.92 254 GLY A O 1
ATOM 2058 N N . SER A 1 255 ? -5.071 30.199 -10.856 1.00 24.17 255 SER A N 1
ATOM 2059 C CA . SER A 1 255 ? -4.623 30.313 -12.261 1.00 24.17 255 SER A CA 1
ATOM 2060 C C . SER A 1 255 ? -3.730 29.148 -12.708 1.00 24.17 255 SER A C 1
ATOM 2062 O O . SER A 1 255 ? -2.676 28.923 -12.115 1.00 24.17 255 SER A O 1
ATOM 2064 N N . VAL A 1 256 ? -4.151 28.477 -13.783 1.00 29.00 256 VAL A N 1
ATOM 2065 C CA . VAL A 1 256 ? -3.550 27.291 -14.432 1.00 29.00 256 VAL A CA 1
ATOM 2066 C C . VAL A 1 256 ? -2.121 27.534 -14.941 1.00 29.00 256 VAL A C 1
ATOM 2068 O O . VAL A 1 256 ? -1.848 28.599 -15.496 1.00 29.00 256 VAL A O 1
ATOM 2071 N N . ILE A 1 257 ? -1.245 26.517 -14.850 1.00 28.34 257 ILE A N 1
ATOM 2072 C CA . ILE A 1 257 ? -0.049 26.367 -15.707 1.00 28.34 257 ILE A CA 1
ATOM 2073 C C . ILE A 1 257 ? 0.189 24.877 -16.044 1.00 28.34 257 ILE A C 1
ATOM 2075 O O . ILE A 1 257 ? 0.701 24.143 -15.204 1.00 28.34 257 ILE A O 1
ATOM 2079 N N . GLU A 1 258 ? -0.113 24.523 -17.300 1.00 29.80 258 GLU A N 1
ATOM 2080 C CA . GLU A 1 258 ? 0.325 23.353 -18.099 1.00 29.80 258 GLU A CA 1
ATOM 2081 C C . GLU A 1 258 ? 0.039 21.921 -17.585 1.00 29.80 258 GLU A C 1
ATOM 2083 O O . GLU A 1 258 ? 0.653 21.426 -16.641 1.00 29.80 258 GLU A O 1
ATOM 2088 N N . LEU A 1 259 ? -0.836 21.221 -18.325 1.00 36.50 259 LEU A N 1
ATOM 2089 C CA . LEU A 1 259 ? -1.042 19.769 -18.264 1.00 36.50 259 LEU A CA 1
ATOM 2090 C C . LEU A 1 259 ? 0.088 19.012 -18.981 1.00 36.50 259 LEU A C 1
ATOM 2092 O O . LEU A 1 259 ? 0.691 19.532 -19.921 1.00 36.50 259 LEU A O 1
ATOM 2096 N N . GLN A 1 260 ? 0.299 17.748 -18.605 1.00 36.69 260 GLN A N 1
ATOM 2097 C CA . GLN A 1 260 ? 1.197 16.829 -19.310 1.00 36.69 260 GLN A CA 1
ATOM 2098 C C . GLN A 1 260 ? 0.387 15.712 -19.991 1.00 36.69 260 GLN A C 1
ATOM 2100 O O . GLN A 1 260 ? -0.498 15.105 -19.381 1.00 36.69 260 GLN A O 1
ATOM 2105 N N . GLU A 1 261 ? 0.687 15.450 -21.264 1.00 37.91 261 GLU A N 1
ATOM 2106 C CA . GLU A 1 261 ? 0.105 14.361 -22.058 1.00 37.91 261 GLU A CA 1
ATOM 2107 C C . GLU A 1 261 ? 1.175 13.291 -22.308 1.00 37.91 261 GLU A C 1
ATOM 2109 O O . GLU A 1 261 ? 2.332 13.618 -22.558 1.00 37.91 261 GLU A O 1
ATOM 2114 N N . TYR A 1 262 ? 0.801 12.013 -22.244 1.00 35.12 262 TYR A N 1
ATOM 2115 C CA . TYR A 1 262 ? 1.713 10.883 -22.429 1.00 35.12 262 TYR A CA 1
ATOM 2116 C C . TYR A 1 262 ? 1.104 9.858 -23.384 1.00 35.12 262 TYR A C 1
ATOM 2118 O O . TYR A 1 262 ? -0.004 9.387 -23.136 1.00 35.12 262 TYR A O 1
ATOM 2126 N N . GLU A 1 263 ? 1.806 9.463 -24.450 1.00 36.41 263 GLU A N 1
ATOM 2127 C CA . GLU A 1 263 ? 1.329 8.384 -25.327 1.00 36.41 263 GLU A CA 1
ATOM 2128 C C . GLU A 1 263 ? 1.932 7.019 -24.965 1.00 36.41 263 GLU A C 1
ATOM 2130 O O . GLU A 1 263 ? 3.151 6.857 -24.860 1.00 36.41 263 GLU A O 1
ATOM 2135 N N . PHE A 1 264 ? 1.073 6.001 -24.862 1.00 33.16 264 PHE A N 1
ATOM 2136 C CA . PHE A 1 264 ? 1.491 4.604 -24.817 1.00 33.16 264 PHE A CA 1
ATOM 2137 C C . PHE A 1 264 ? 0.666 3.740 -25.778 1.00 33.16 264 PHE A C 1
ATOM 2139 O O . PHE A 1 264 ? -0.553 3.607 -25.658 1.00 33.16 264 PHE A O 1
ATOM 2146 N N . GLY A 1 265 ? 1.355 3.090 -26.720 1.00 32.09 265 GLY A N 1
ATOM 2147 C CA . GLY A 1 265 ? 0.766 2.075 -27.597 1.00 32.09 265 GLY A CA 1
ATOM 2148 C C . GLY A 1 265 ? -0.325 2.591 -28.542 1.00 32.09 265 GLY A C 1
ATOM 2149 O O . GLY A 1 265 ? -1.269 1.848 -28.802 1.00 32.09 265 GLY A O 1
ATOM 2150 N N . GLY A 1 266 ? -0.225 3.835 -29.029 1.00 33.84 266 GLY A N 1
ATOM 2151 C CA . GLY A 1 266 ? -1.233 4.456 -29.894 1.00 33.84 266 GLY A CA 1
ATOM 2152 C C . GLY A 1 266 ? -2.379 5.148 -29.149 1.00 33.84 266 GLY A C 1
ATOM 2153 O O . GLY A 1 266 ? -3.377 5.489 -29.777 1.00 33.84 266 GLY A O 1
ATOM 2154 N N . ASN A 1 267 ? -2.270 5.333 -27.827 1.00 32.84 267 ASN A N 1
ATOM 2155 C CA . ASN A 1 267 ? -3.281 5.993 -26.996 1.00 32.84 267 ASN A CA 1
ATOM 2156 C C . ASN A 1 267 ? -2.632 7.129 -26.200 1.00 32.84 267 ASN A C 1
ATOM 2158 O O . ASN A 1 267 ? -1.659 6.890 -25.482 1.00 32.84 267 ASN A O 1
ATOM 2162 N N . VAL A 1 268 ? -3.181 8.341 -26.308 1.00 34.06 268 VAL A N 1
ATOM 2163 C CA . VAL A 1 268 ? -2.755 9.505 -25.517 1.00 34.06 268 VAL A CA 1
ATOM 2164 C C . VAL A 1 268 ? -3.528 9.530 -24.200 1.00 34.06 268 VAL A C 1
ATOM 2166 O O . VAL A 1 268 ? -4.757 9.496 -24.191 1.00 34.06 268 VAL A O 1
ATOM 2169 N N . TYR A 1 269 ? -2.797 9.616 -23.096 1.00 38.03 269 TYR A N 1
ATOM 2170 C CA . TYR A 1 269 ? -3.303 9.751 -21.736 1.00 38.03 269 TYR A CA 1
ATOM 2171 C C . TYR A 1 269 ? -3.042 11.181 -21.256 1.00 38.03 269 TYR A C 1
ATOM 2173 O O . TYR A 1 269 ? -1.937 11.695 -21.430 1.00 38.03 269 TYR A O 1
ATOM 2181 N N . LYS A 1 270 ? -4.042 11.819 -20.643 1.00 38.72 270 LYS A N 1
ATOM 2182 C CA . LYS A 1 270 ? -3.921 13.157 -20.042 1.00 38.72 270 LYS A CA 1
ATOM 2183 C C . LYS A 1 270 ? -4.002 13.049 -18.522 1.00 38.72 270 LYS A C 1
ATOM 2185 O O . LYS A 1 270 ? -4.652 12.138 -18.010 1.00 38.72 270 LYS A O 1
ATOM 2190 N N . VAL A 1 271 ? -3.320 13.947 -17.814 1.00 36.66 271 VAL A N 1
ATOM 2191 C CA . VAL A 1 271 ? -3.310 14.003 -16.344 1.00 36.66 271 VAL A CA 1
ATOM 2192 C C . VAL A 1 271 ? -3.854 15.361 -15.908 1.00 36.66 271 VAL A C 1
ATOM 2194 O O . VAL A 1 271 ? -3.183 16.375 -16.090 1.00 36.66 271 VAL A O 1
ATOM 2197 N N . ASP A 1 272 ? -5.074 15.373 -15.368 1.00 41.91 272 ASP A N 1
ATOM 2198 C CA . ASP A 1 272 ? -5.845 16.605 -15.155 1.00 41.91 272 ASP A CA 1
ATOM 2199 C C . ASP A 1 272 ? -5.370 17.480 -13.980 1.00 41.91 272 ASP A C 1
ATOM 2201 O O . ASP A 1 272 ? -4.820 17.005 -12.984 1.00 41.91 272 ASP A O 1
ATOM 2205 N N . ASP A 1 273 ? -5.665 18.778 -14.127 1.00 36.38 273 ASP A N 1
ATOM 2206 C CA . ASP A 1 273 ? -5.250 20.011 -13.427 1.00 36.38 273 ASP A CA 1
ATOM 2207 C C . ASP A 1 273 ? -5.100 20.053 -11.880 1.00 36.38 273 ASP A C 1
ATOM 2209 O O . ASP A 1 273 ? -4.802 21.116 -11.320 1.00 36.38 273 ASP A O 1
ATOM 2213 N N . VAL A 1 274 ? -5.223 18.958 -11.123 1.00 36.03 274 VAL A N 1
ATOM 2214 C CA . VAL A 1 274 ? -5.074 18.964 -9.649 1.00 36.03 274 VAL A CA 1
ATOM 2215 C C . VAL A 1 274 ? -3.604 18.854 -9.199 1.00 36.03 274 VAL A C 1
ATOM 2217 O O . VAL A 1 274 ? -3.206 17.953 -8.457 1.00 36.03 274 VAL A O 1
ATOM 2220 N N . HIS A 1 275 ? -2.817 19.848 -9.617 1.00 30.95 275 HIS A N 1
ATOM 2221 C CA . HIS A 1 275 ? -1.703 20.456 -8.874 1.00 30.95 275 HIS A CA 1
ATOM 2222 C C . HIS A 1 275 ? -0.654 19.505 -8.243 1.00 30.95 275 HIS A C 1
ATOM 2224 O O . HIS A 1 275 ? -0.631 19.317 -7.025 1.00 30.95 275 HIS A O 1
ATOM 2230 N N . VAL A 1 276 ? 0.330 19.041 -9.028 1.00 32.12 276 VAL A N 1
ATOM 2231 C CA . VAL A 1 276 ? 1.668 18.665 -8.511 1.00 32.12 276 VAL A CA 1
ATOM 2232 C C . VAL A 1 276 ? 2.754 19.128 -9.486 1.00 32.12 276 VAL A C 1
ATOM 2234 O O . VAL A 1 276 ? 2.837 18.632 -10.603 1.00 32.12 276 VAL A O 1
ATOM 2237 N N . LYS A 1 277 ? 3.640 20.039 -9.061 1.00 30.75 277 LYS A N 1
ATOM 2238 C CA . LYS A 1 277 ? 4.792 20.478 -9.870 1.00 30.75 277 LYS A CA 1
ATOM 2239 C C . LYS A 1 277 ? 6.060 19.729 -9.463 1.00 30.75 277 LYS A C 1
ATOM 2241 O O . LYS A 1 277 ? 6.777 20.168 -8.562 1.00 30.75 277 LYS A O 1
ATOM 2246 N N . GLN A 1 278 ? 6.347 18.607 -10.123 1.00 35.03 278 GLN A N 1
ATOM 2247 C CA . GLN A 1 278 ? 7.621 17.910 -9.931 1.00 35.03 278 GLN A CA 1
ATOM 2248 C C . GLN A 1 278 ? 8.789 18.761 -10.461 1.00 35.03 278 GLN A C 1
ATOM 2250 O O . GLN A 1 278 ? 8.696 19.409 -11.504 1.00 35.03 278 GLN A O 1
ATOM 2255 N N . ARG A 1 279 ? 9.909 18.776 -9.727 1.00 32.62 279 ARG A N 1
ATOM 2256 C CA . ARG A 1 279 ? 11.186 19.304 -10.227 1.00 32.62 279 ARG A CA 1
ATOM 2257 C C . ARG A 1 279 ? 11.947 18.179 -10.913 1.00 32.62 279 ARG A C 1
ATOM 2259 O O . ARG A 1 279 ? 12.581 17.378 -10.231 1.00 32.62 279 ARG A O 1
ATOM 2266 N N . HIS A 1 280 ? 11.909 18.171 -12.237 1.00 38.09 280 HIS A N 1
ATOM 2267 C CA . HIS A 1 280 ? 12.858 17.411 -13.041 1.00 38.09 280 HIS A CA 1
ATOM 2268 C C . HIS A 1 280 ? 14.250 18.043 -12.954 1.00 38.09 280 HIS A C 1
ATOM 2270 O O . HIS A 1 280 ? 14.374 19.265 -12.831 1.00 38.09 280 HIS A O 1
ATOM 2276 N N . ASP A 1 281 ? 15.288 17.210 -13.004 1.00 40.72 281 ASP A N 1
ATOM 2277 C CA . ASP A 1 281 ? 16.647 17.670 -13.286 1.00 40.72 281 ASP A CA 1
ATOM 2278 C C . ASP A 1 281 ? 16.912 17.669 -14.804 1.00 40.72 281 ASP A C 1
ATOM 2280 O O . ASP A 1 281 ? 16.153 17.088 -15.587 1.00 40.72 281 ASP A O 1
ATOM 2284 N N . ASP A 1 282 ? 17.990 18.328 -15.235 1.00 37.75 282 ASP A N 1
ATOM 2285 C CA . ASP A 1 282 ? 18.327 18.482 -16.660 1.00 37.75 282 ASP A CA 1
ATOM 2286 C C . ASP A 1 282 ? 18.496 17.132 -17.390 1.00 37.75 282 ASP A C 1
ATOM 2288 O O . ASP A 1 282 ? 18.363 17.049 -18.611 1.00 37.75 282 ASP A O 1
ATOM 2292 N N . ARG A 1 283 ? 18.761 16.053 -16.641 1.00 36.88 283 ARG A N 1
ATOM 2293 C CA . ARG A 1 283 ? 18.978 14.696 -17.147 1.00 36.88 283 ARG A CA 1
ATOM 2294 C C . ARG A 1 283 ? 17.674 13.905 -17.243 1.00 36.88 283 ARG A C 1
ATOM 2296 O O . ARG A 1 283 ? 17.522 13.114 -18.171 1.00 36.88 283 ARG A O 1
ATOM 2303 N N . GLU A 1 284 ? 16.720 14.127 -16.338 1.00 38.03 284 GLU A N 1
ATOM 2304 C CA . GLU A 1 284 ? 15.332 13.674 -16.507 1.00 38.03 284 GLU A CA 1
ATOM 2305 C C . GLU A 1 284 ? 14.715 14.315 -17.772 1.00 38.03 284 GLU A C 1
ATOM 2307 O O . GLU A 1 284 ? 14.109 13.604 -18.578 1.00 38.03 284 GLU A O 1
ATOM 2312 N N . LEU A 1 285 ? 14.977 15.607 -18.025 1.00 43.88 285 LEU A N 1
ATOM 2313 C CA . LEU A 1 285 ? 14.566 16.308 -19.255 1.00 43.88 285 LEU A CA 1
ATOM 2314 C C . LEU A 1 285 ? 15.256 15.761 -20.522 1.00 43.88 285 LEU A C 1
ATOM 2316 O O . LEU A 1 285 ? 14.593 15.518 -21.532 1.00 43.88 285 LEU A O 1
ATOM 2320 N N . GLU A 1 286 ? 16.568 15.498 -20.482 1.00 40.22 286 GLU A N 1
ATOM 2321 C CA . GLU A 1 286 ? 17.292 14.840 -21.586 1.00 40.22 286 GLU A CA 1
ATOM 2322 C C . GLU A 1 286 ? 16.713 13.441 -21.889 1.00 40.22 286 GLU A C 1
ATOM 2324 O O . GLU A 1 286 ? 16.515 13.063 -23.048 1.00 40.22 286 GLU A O 1
ATOM 2329 N N . ILE A 1 287 ? 16.377 12.672 -20.847 1.00 41.34 287 ILE A N 1
ATOM 2330 C CA . ILE A 1 287 ? 15.781 11.334 -20.961 1.00 41.34 287 ILE A CA 1
ATOM 2331 C C . ILE A 1 287 ? 14.389 11.378 -21.608 1.00 41.34 287 ILE A C 1
ATOM 2333 O O . ILE A 1 287 ? 14.108 10.491 -22.428 1.00 41.34 287 ILE A O 1
ATOM 2337 N N . ALA A 1 288 ? 13.571 12.389 -21.290 1.00 40.28 288 ALA A N 1
ATOM 2338 C CA . ALA A 1 288 ? 12.267 12.650 -21.905 1.00 40.28 288 ALA A CA 1
ATOM 2339 C C . ALA A 1 288 ? 12.400 13.068 -23.380 1.00 40.28 288 ALA A C 1
ATOM 2341 O O . ALA A 1 288 ? 11.795 12.445 -24.254 1.00 40.28 288 ALA A O 1
ATOM 2342 N N . ALA A 1 289 ? 13.301 14.000 -23.708 1.00 42.38 289 ALA A N 1
ATOM 2343 C CA . ALA A 1 289 ? 13.586 14.382 -25.096 1.00 42.38 289 ALA A CA 1
ATOM 2344 C C . ALA A 1 289 ? 14.081 13.193 -25.956 1.00 42.38 289 ALA A C 1
ATOM 2346 O O . ALA A 1 289 ? 13.742 13.071 -27.137 1.00 42.38 289 ALA A O 1
ATOM 2347 N N . LEU A 1 290 ? 14.841 12.266 -25.360 1.00 40.44 290 LEU A N 1
ATOM 2348 C CA . LEU A 1 290 ? 15.269 11.006 -25.986 1.00 40.44 290 LEU A CA 1
ATOM 2349 C C . LEU A 1 290 ? 14.170 9.924 -26.046 1.00 40.44 290 LEU A C 1
ATOM 2351 O O . LEU A 1 290 ? 14.345 8.921 -26.743 1.00 40.44 290 LEU A O 1
ATOM 2355 N N . LEU A 1 291 ? 13.059 10.073 -25.318 1.00 36.94 291 LEU A N 1
ATOM 2356 C CA . LEU A 1 291 ? 11.835 9.285 -25.521 1.00 36.94 291 LEU A CA 1
ATOM 2357 C C . LEU A 1 291 ? 11.019 9.886 -26.671 1.00 36.94 291 LEU A C 1
ATOM 2359 O O . LEU A 1 291 ? 10.754 9.176 -27.641 1.00 36.94 291 LEU A O 1
ATOM 2363 N N . LYS A 1 292 ? 10.750 11.197 -26.628 1.00 40.47 292 LYS A N 1
ATOM 2364 C CA . LYS A 1 292 ? 10.055 11.969 -27.670 1.00 40.47 292 LYS A CA 1
ATOM 2365 C C . LYS A 1 292 ? 10.597 11.697 -29.074 1.00 40.47 292 LYS A C 1
ATOM 2367 O O . LYS A 1 292 ? 9.876 11.206 -29.940 1.00 40.47 292 LYS A O 1
ATOM 2372 N N . ASN A 1 293 ? 11.905 11.877 -29.271 1.00 40.16 293 ASN A N 1
ATOM 2373 C CA . ASN A 1 293 ? 12.572 11.643 -30.560 1.00 40.16 293 ASN A CA 1
ATOM 2374 C C . ASN A 1 293 ? 12.570 10.174 -31.039 1.00 40.16 293 ASN A C 1
ATOM 2376 O O . ASN A 1 293 ? 12.947 9.910 -32.179 1.00 40.16 293 ASN A O 1
ATOM 2380 N N . LYS A 1 294 ? 12.196 9.210 -30.186 1.00 34.28 294 LYS A N 1
ATOM 2381 C CA . LYS A 1 294 ? 12.193 7.771 -30.505 1.00 34.28 294 LYS A CA 1
ATOM 2382 C C . LYS A 1 294 ? 10.789 7.156 -30.572 1.00 34.28 294 LYS A C 1
ATOM 2384 O O . LYS A 1 294 ? 10.647 6.065 -31.117 1.00 34.28 294 LYS A O 1
ATOM 2389 N N . LEU A 1 295 ? 9.783 7.841 -30.029 1.00 36.25 295 LEU A N 1
ATOM 2390 C CA . LEU A 1 295 ? 8.376 7.427 -30.036 1.00 36.25 295 LEU A CA 1
ATOM 2391 C C . LEU A 1 295 ? 7.511 8.291 -30.970 1.00 36.25 295 LEU A C 1
ATOM 2393 O O . LEU A 1 295 ? 6.503 7.801 -31.461 1.00 36.25 295 LEU A O 1
ATOM 2397 N N . GLY A 1 296 ? 7.936 9.521 -31.286 1.00 32.22 296 GLY A N 1
ATOM 2398 C CA . GLY A 1 296 ? 7.261 10.410 -32.243 1.00 32.22 296 GLY A CA 1
ATOM 2399 C C . GLY A 1 296 ? 6.232 11.367 -31.632 1.00 32.22 296 GLY A C 1
ATOM 2400 O O . GLY A 1 296 ? 5.506 12.016 -32.379 1.00 32.22 296 GLY A O 1
ATOM 2401 N N . VAL A 1 297 ? 6.183 11.468 -30.301 1.00 33.69 297 VAL A N 1
ATOM 2402 C CA . VAL A 1 297 ? 5.155 12.190 -29.528 1.00 33.69 297 VAL A CA 1
ATOM 2403 C C . VAL A 1 297 ? 5.816 12.981 -28.400 1.00 33.69 297 VAL A C 1
ATOM 2405 O O . VAL A 1 297 ? 6.912 12.616 -27.975 1.00 33.69 297 VAL A O 1
ATOM 2408 N N . ASP A 1 298 ? 5.190 14.056 -27.920 1.00 34.56 298 ASP A N 1
ATOM 2409 C CA . ASP A 1 298 ? 5.650 14.758 -26.712 1.00 34.56 298 ASP A CA 1
ATOM 2410 C C . ASP A 1 298 ? 5.542 13.880 -25.447 1.00 34.56 298 ASP A C 1
ATOM 2412 O O . ASP A 1 298 ? 4.741 12.943 -25.405 1.00 34.56 298 ASP A O 1
ATOM 2416 N N . VAL A 1 299 ? 6.423 14.147 -24.469 1.00 34.31 299 VAL A N 1
ATOM 2417 C CA . VAL A 1 299 ? 6.626 13.380 -23.219 1.00 34.31 299 VAL A CA 1
ATOM 2418 C C . VAL A 1 299 ? 7.071 14.328 -22.107 1.00 34.31 299 VAL A C 1
ATOM 2420 O O . VAL A 1 299 ? 8.112 14.986 -22.327 1.00 34.31 299 VAL A O 1
#

Secondary structure (DSSP, 8-state):
-PPPPHHHHHHT-SS-GGGTTT-PPPPHHHHHHT-SS-HHHHHHHHHHHHHHHHHHHHHHHHTTT---HHHHHHHHHHHHHHHHHTTS---HHHHHHHHHHHHHHHHHHHHTTT-GGGGSHHHHHHHHHHHHHHHHHHHHHHHHHHTT--EEEEE---STTS-HHHHTTTT-EEETTSPEEETTEEESSTT--TT---HHHHTT---EEEEEPPP-------------------------GGGTGGGS-----------EEEEETTEEEEE-SS-------HHHHHHHHHHHHHHSS--